Protein AF-A0A3D1D218-F1 (afdb_monomer)

Solvent-accessible surface area (backbone atoms only — not comparable to full-atom values): 12236 Å² total; per-residue (Å²): 134,57,74,71,58,55,53,52,52,51,51,51,51,51,55,54,59,66,67,69,69,68,72,82,65,45,26,38,27,39,30,33,38,51,12,52,91,40,44,64,44,75,56,99,89,48,41,25,23,62,51,17,41,54,50,39,54,51,51,45,54,52,45,57,72,74,32,92,59,44,46,76,42,63,70,56,95,63,83,47,65,67,55,60,68,56,49,11,48,54,31,52,78,62,62,43,76,40,81,47,78,37,74,58,88,78,68,66,90,96,60,87,84,81,57,48,72,36,77,33,71,40,80,54,55,87,55,57,78,65,54,38,49,55,52,49,53,48,33,53,55,70,46,50,58,51,78,75,42,94,55,38,81,67,72,54,56,63,80,65,84,40,74,68,62,51,50,54,48,49,54,56,46,56,76,50,35,63,61,43,51,51,51,30,49,50,49,49,52,52,51,23,69,76,68,72,43,48,75,60,52,68,44,38,28,74,41,60,54,66,73,63,83

Secondary structure (DSSP, 8-state):
--HHHHHHHHHHHHHHHHHS-----EEEEEEE--BTTB--SB-SS-BHHHHHHHHHHHHHHHHHHH-TTEEEEES-SSS----HHHHHHHHHHTT-SEEEEE------TT----SEEEEEESS----HHHHHHHHHHHHHHHHGGGGGSTTHHHHTTT-S--HHHHHHHHHHHHHHHHHHHHHHHHHHHHHHHHH---EEEEEEE--HHHHH-

Mean predicted aligned error: 9.62 Å

Foldseek 3Di:
DDPVVVVVVVVVVVVVVVVPCPPQQAEEEEEQAFFDVGQADDDPPGTFSVVSLVVSVVVQVVCVVPPVSYHYHYLDNHRHGDALLSSLVSCVVVVHPYYHYGTDDDDPPPDDDWFDEAEAADAWPPPDPVSSVVQVVVQCRSCVSLVVDPCSCPPCVPVPDDPVLVVVLVVVSVVCVVVSQVVRVVCLVVVCVVPVGDRPDYIYHHHSSNSSD

pLDDT: mean 80.82, std 16.61, range [44.88, 98.69]

Radius of gyration: 21.8 Å; Cα contacts (8 Å, |Δi|>4): 276; chains: 1; bounding box: 73×38×64 Å

Structure (mmCIF, N/CA/C/O backbone):
data_AF-A0A3D1D218-F1
#
_entry.id   AF-A0A3D1D218-F1
#
loop_
_atom_site.group_PDB
_atom_site.id
_atom_site.type_symbol
_atom_site.label_atom_id
_atom_site.label_alt_id
_atom_site.label_comp_id
_atom_site.label_asym_id
_atom_site.label_entity_id
_atom_site.label_seq_id
_atom_site.pdbx_PDB_ins_code
_atom_site.Cartn_x
_atom_site.Cartn_y
_atom_site.Cartn_z
_atom_site.occupancy
_atom_site.B_iso_or_equiv
_atom_site.auth_seq_id
_atom_site.auth_comp_id
_atom_site.auth_asym_id
_atom_site.auth_atom_id
_atom_site.pdbx_PDB_model_num
ATOM 1 N N . MET A 1 1 ? -50.082 -0.626 38.686 1.00 57.06 1 MET A N 1
ATOM 2 C CA . MET A 1 1 ? -49.015 -1.507 38.150 1.00 57.06 1 MET A CA 1
ATOM 3 C C . MET A 1 1 ? -48.237 -2.101 39.316 1.00 57.06 1 MET A C 1
ATOM 5 O O . MET A 1 1 ? -47.854 -1.350 40.204 1.00 57.06 1 MET A O 1
ATOM 9 N N . SER A 1 2 ? -48.060 -3.425 39.379 1.00 64.50 2 SER A N 1
ATOM 10 C CA . SER A 1 2 ? -47.369 -4.057 40.515 1.00 64.50 2 SER A CA 1
ATOM 11 C C . SER A 1 2 ? -45.862 -3.769 40.459 1.00 64.50 2 SER A C 1
ATOM 13 O O . SER A 1 2 ? -45.283 -3.741 39.373 1.00 64.50 2 SER A O 1
ATOM 15 N N . ARG A 1 3 ? -45.203 -3.595 41.617 1.00 61.88 3 ARG A N 1
ATOM 16 C CA . ARG A 1 3 ? -43.736 -3.399 41.712 1.00 61.88 3 ARG A CA 1
ATOM 17 C C . ARG A 1 3 ? -42.941 -4.456 40.930 1.00 61.88 3 ARG A C 1
ATOM 19 O O . ARG A 1 3 ? -41.891 -4.146 40.383 1.00 61.88 3 ARG A O 1
ATOM 26 N N . ARG A 1 4 ? -43.476 -5.677 40.818 1.00 59.47 4 ARG A N 1
ATOM 27 C CA . ARG A 1 4 ? -42.885 -6.771 40.033 1.00 59.47 4 ARG A CA 1
ATOM 28 C C . ARG A 1 4 ? -42.887 -6.500 38.526 1.00 59.47 4 ARG A C 1
ATOM 30 O O . ARG A 1 4 ? -41.917 -6.862 37.877 1.00 59.47 4 ARG A O 1
ATOM 37 N N . SER A 1 5 ? -43.911 -5.817 38.006 1.00 57.12 5 SER A N 1
ATOM 38 C CA . SER A 1 5 ? -44.044 -5.466 36.580 1.00 57.12 5 SER A CA 1
ATOM 39 C C . SER A 1 5 ? -43.127 -4.302 36.177 1.00 57.12 5 SER A C 1
ATOM 41 O O . SER A 1 5 ? -42.617 -4.273 35.065 1.00 57.12 5 SER A O 1
ATOM 43 N N . LEU A 1 6 ? -42.873 -3.358 37.094 1.00 59.75 6 LEU A N 1
ATOM 44 C CA . LEU A 1 6 ? -41.911 -2.264 36.889 1.00 59.75 6 LEU A CA 1
ATOM 45 C C . LEU A 1 6 ? -40.456 -2.760 36.883 1.00 59.75 6 LEU A C 1
ATOM 47 O O . LEU A 1 6 ? -39.651 -2.279 36.091 1.00 59.75 6 LEU A O 1
ATOM 51 N N . LEU A 1 7 ? -40.131 -3.752 37.719 1.00 59.84 7 LEU A N 1
ATOM 52 C CA . LEU A 1 7 ? -38.796 -4.361 37.773 1.00 59.84 7 LEU A CA 1
ATOM 53 C C . LEU A 1 7 ? -38.477 -5.198 36.523 1.00 59.84 7 LEU A C 1
ATOM 55 O O . LEU A 1 7 ? -37.357 -5.137 36.024 1.00 59.84 7 LEU A O 1
ATOM 59 N N . THR A 1 8 ? -39.452 -5.936 35.978 1.00 60.84 8 THR A N 1
ATOM 60 C CA . THR A 1 8 ? -39.258 -6.708 34.733 1.00 60.84 8 THR A CA 1
ATOM 61 C C . THR A 1 8 ? -39.135 -5.803 33.513 1.00 60.84 8 THR A C 1
ATOM 63 O O . THR A 1 8 ? -38.282 -6.048 32.664 1.00 60.84 8 THR A O 1
ATOM 66 N N . LEU A 1 9 ? -39.928 -4.728 33.442 1.00 58.75 9 LEU A N 1
ATOM 67 C CA . LEU A 1 9 ? -39.848 -3.760 32.348 1.00 58.75 9 LEU A CA 1
ATOM 68 C C . LEU A 1 9 ? -38.527 -2.973 32.381 1.00 58.75 9 LEU A C 1
ATOM 70 O O . LEU A 1 9 ? -37.919 -2.767 31.337 1.00 58.75 9 LEU A O 1
ATOM 74 N N . GLY A 1 10 ? -38.039 -2.608 33.573 1.00 59.16 10 GLY A N 1
ATOM 75 C CA . GLY A 1 10 ? -36.729 -1.972 33.749 1.00 59.16 10 GLY A CA 1
ATOM 76 C C . GLY A 1 10 ? -35.556 -2.879 33.364 1.00 59.16 10 GLY A C 1
ATOM 77 O O . GLY A 1 10 ? -34.610 -2.409 32.740 1.00 59.16 10 GLY A O 1
ATOM 78 N N . PHE A 1 11 ? -35.634 -4.181 33.663 1.00 58.69 11 PHE A N 1
ATOM 79 C CA . PHE A 1 11 ? -34.608 -5.163 33.290 1.00 58.69 11 PHE A CA 1
ATOM 80 C C . PHE A 1 11 ? -34.585 -5.454 31.778 1.00 58.69 11 PHE A C 1
ATOM 82 O O . PHE A 1 11 ? -33.511 -5.531 31.185 1.00 58.69 11 PHE A O 1
ATOM 89 N N . LEU A 1 12 ? -35.755 -5.544 31.133 1.00 59.03 12 LEU A N 1
ATOM 90 C CA . LEU A 1 12 ? -35.874 -5.675 29.674 1.00 59.03 12 LEU A CA 1
ATOM 91 C C . LEU A 1 12 ? -35.360 -4.429 28.937 1.00 59.03 12 LEU A C 1
ATOM 93 O O . LEU A 1 12 ? -34.662 -4.568 27.935 1.00 59.03 12 LEU A O 1
ATOM 97 N N . LEU A 1 13 ? -35.629 -3.227 29.462 1.00 57.81 13 LEU A N 1
ATOM 98 C CA . LEU A 1 13 ? -35.110 -1.979 28.898 1.00 57.81 13 LEU A CA 1
ATOM 99 C C . LEU A 1 13 ? -33.576 -1.896 29.032 1.00 57.81 13 LEU A C 1
ATOM 101 O O . LEU A 1 13 ? -32.896 -1.537 28.070 1.00 57.81 13 LEU A O 1
ATOM 105 N N . LEU A 1 14 ? -33.019 -2.311 30.180 1.00 56.41 14 LEU A N 1
ATOM 106 C CA . LEU A 1 14 ? -31.568 -2.386 30.403 1.00 56.41 14 LEU A CA 1
ATOM 107 C C . LEU A 1 14 ? -30.887 -3.412 29.479 1.00 56.41 14 LEU A C 1
ATOM 109 O O . LEU A 1 14 ? -29.837 -3.111 28.923 1.00 56.41 14 LEU A O 1
ATOM 113 N N . CYS A 1 15 ? -31.502 -4.583 29.264 1.00 53.97 15 CYS A N 1
ATOM 114 C CA . CYS A 1 15 ? -31.011 -5.601 28.323 1.00 53.97 15 CYS A CA 1
ATOM 115 C C . CYS A 1 15 ? -31.101 -5.157 26.853 1.00 53.97 15 CYS A C 1
ATOM 117 O O . CYS A 1 15 ? -30.251 -5.525 26.047 1.00 53.97 15 CYS A O 1
ATOM 119 N N . SER A 1 16 ? -32.105 -4.355 26.483 1.00 54.09 16 SER A N 1
ATOM 120 C CA . SER A 1 16 ? -32.205 -3.802 25.124 1.00 54.09 16 SER A CA 1
ATOM 121 C C . SER A 1 16 ? -31.187 -2.688 24.850 1.00 54.09 16 SER A C 1
ATOM 123 O O . SER A 1 16 ? -30.700 -2.565 23.728 1.00 54.09 16 SER A O 1
ATOM 125 N N . LEU A 1 17 ? -30.809 -1.916 25.877 1.00 52.38 17 LEU A N 1
ATOM 126 C CA . LEU A 1 17 ? -29.788 -0.868 25.778 1.00 52.38 17 LEU A CA 1
ATOM 127 C C . LEU A 1 17 ? -28.367 -1.444 25.692 1.00 52.38 17 LEU A C 1
ATOM 129 O O . LEU A 1 17 ? -27.527 -0.871 25.002 1.00 52.38 17 LEU A O 1
ATOM 133 N N . THR A 1 18 ? -28.094 -2.589 26.326 1.00 52.12 18 THR A N 1
ATOM 134 C CA . THR A 1 18 ? -26.786 -3.259 26.229 1.00 52.12 18 THR A CA 1
ATOM 135 C C . THR A 1 18 ? -26.589 -4.024 24.919 1.00 52.12 18 THR A C 1
ATOM 137 O O . THR A 1 18 ? -25.451 -4.170 24.483 1.00 52.12 18 THR A O 1
ATOM 140 N N . LEU A 1 19 ? -27.660 -4.460 24.242 1.00 48.94 19 LEU A N 1
ATOM 141 C CA . LEU A 1 19 ? -27.563 -5.141 22.940 1.00 48.94 19 LEU A CA 1
ATOM 142 C C . LEU A 1 19 ? -27.332 -4.193 21.750 1.00 48.94 19 LEU A C 1
ATOM 144 O O . LEU A 1 19 ? -26.923 -4.644 20.684 1.00 48.94 19 LEU A O 1
ATOM 148 N N . CYS A 1 20 ? -27.605 -2.894 21.905 1.00 47.09 20 CYS A N 1
ATOM 149 C CA . CYS A 1 20 ? -27.561 -1.933 20.798 1.00 47.09 20 CYS A CA 1
ATOM 150 C C . CYS A 1 20 ? -26.221 -1.185 20.665 1.00 47.09 20 CYS A C 1
ATOM 152 O O . CYS A 1 20 ? -26.035 -0.422 19.718 1.00 47.09 20 CYS A O 1
ATOM 154 N N . ALA A 1 21 ? -25.263 -1.420 21.564 1.00 52.12 21 ALA A N 1
ATOM 155 C CA . ALA A 1 21 ? -23.896 -0.926 21.426 1.00 52.12 21 ALA A CA 1
ATOM 156 C C . ALA A 1 21 ? -23.023 -1.956 20.690 1.00 52.12 21 ALA A C 1
ATOM 158 O O . ALA A 1 21 ? -22.006 -2.408 21.209 1.00 52.12 21 ALA A O 1
ATOM 159 N N . ALA A 1 22 ? -23.423 -2.357 19.480 1.00 57.16 22 ALA A N 1
ATOM 160 C CA . ALA A 1 22 ? -22.490 -3.023 18.579 1.00 57.16 22 ALA A CA 1
ATOM 161 C C . ALA A 1 22 ? -21.407 -1.994 18.222 1.00 57.16 22 ALA A C 1
ATOM 163 O O . ALA A 1 22 ? -21.678 -1.029 17.501 1.00 57.16 22 ALA A O 1
ATOM 164 N N . SER A 1 23 ? -20.205 -2.144 18.786 1.00 64.75 23 SER A N 1
ATOM 165 C CA . SER A 1 23 ? -19.055 -1.332 18.398 1.00 64.75 23 SER A CA 1
ATOM 166 C C . SER A 1 23 ? -18.886 -1.447 16.884 1.00 64.75 23 SER A C 1
ATOM 168 O O . SER A 1 23 ? -18.922 -2.537 16.312 1.00 64.75 23 SER A O 1
ATOM 170 N N . ARG A 1 24 ? -18.782 -0.305 16.199 1.00 79.31 24 ARG A N 1
ATOM 171 C CA . ARG A 1 24 ? -18.530 -0.289 14.757 1.00 79.31 24 ARG A CA 1
ATOM 172 C C . ARG A 1 24 ? -17.204 -1.013 14.510 1.00 79.31 24 ARG A C 1
ATOM 174 O O . ARG A 1 24 ? -16.162 -0.495 14.897 1.00 79.31 24 ARG A O 1
ATOM 181 N N . GLN A 1 25 ? -17.263 -2.184 13.881 1.00 88.94 25 GLN A N 1
ATOM 182 C CA . GLN A 1 25 ? -16.089 -2.994 13.558 1.00 88.94 25 GLN A CA 1
ATOM 183 C C . GLN A 1 25 ? -15.152 -2.208 12.629 1.00 88.94 25 GLN A C 1
ATOM 185 O O . GLN A 1 25 ? -15.583 -1.750 11.564 1.00 88.94 25 GLN A O 1
ATOM 190 N N . PHE A 1 26 ? -13.889 -2.046 13.025 1.00 95.69 26 PHE A N 1
ATOM 191 C CA . PHE A 1 26 ? -12.898 -1.317 12.234 1.00 95.69 26 PHE A CA 1
ATOM 192 C C . PHE A 1 26 ? -12.518 -2.154 11.011 1.00 95.69 26 PHE A C 1
ATOM 194 O O . PHE A 1 26 ? -12.159 -3.320 11.144 1.00 95.69 26 PHE A O 1
ATOM 201 N N . THR A 1 27 ? -12.616 -1.604 9.802 1.00 97.75 27 THR A N 1
ATOM 202 C CA . THR A 1 27 ? -12.329 -2.358 8.572 1.00 97.75 27 THR A CA 1
ATOM 203 C C . THR A 1 27 ? -10.973 -1.973 7.989 1.00 97.75 27 THR A C 1
ATOM 205 O O . THR A 1 27 ? -10.778 -0.832 7.577 1.00 97.75 27 THR A O 1
ATOM 208 N N . VAL A 1 28 ? -10.071 -2.948 7.859 1.00 98.12 28 VAL A N 1
ATOM 209 C CA . VAL A 1 28 ? -8.795 -2.808 7.144 1.00 98.12 28 VAL A CA 1
ATOM 210 C C . VAL A 1 28 ? -8.889 -3.508 5.795 1.00 98.12 28 VAL A C 1
ATOM 212 O O . VAL A 1 28 ? -9.190 -4.699 5.724 1.00 98.12 28 VAL A O 1
ATOM 215 N N . VAL A 1 29 ? -8.576 -2.789 4.722 1.00 98.62 29 VAL A N 1
ATOM 216 C CA . VAL A 1 29 ? -8.352 -3.382 3.403 1.00 98.62 29 VAL A CA 1
ATOM 217 C C . VAL A 1 29 ? -6.857 -3.499 3.156 1.00 98.62 29 VAL A C 1
ATOM 219 O O . VAL A 1 29 ? -6.132 -2.508 3.215 1.00 98.62 29 VAL A O 1
ATOM 222 N N . ILE A 1 30 ? -6.403 -4.719 2.880 1.00 98.62 30 ILE A N 1
ATOM 223 C CA . ILE A 1 30 ? -5.013 -5.033 2.564 1.00 98.62 30 ILE A CA 1
ATOM 224 C C . ILE A 1 30 ? -4.915 -5.345 1.077 1.00 98.62 30 ILE A C 1
ATOM 226 O O . ILE A 1 30 ? -5.462 -6.333 0.576 1.00 98.62 30 ILE A O 1
ATOM 230 N N . ASP A 1 31 ? -4.188 -4.494 0.376 1.00 98.44 31 ASP A N 1
ATOM 231 C CA . ASP A 1 31 ? -3.891 -4.635 -1.028 1.00 98.44 31 ASP A CA 1
ATOM 232 C C . ASP A 1 31 ? -2.531 -5.303 -1.247 1.00 98.44 31 ASP A C 1
ATOM 234 O O . ASP A 1 31 ? -1.491 -4.811 -0.811 1.00 98.44 31 ASP A O 1
ATOM 238 N N . ALA A 1 32 ? -2.534 -6.442 -1.939 1.00 98.06 32 ALA A N 1
ATOM 239 C CA . ALA A 1 32 ? -1.306 -7.085 -2.386 1.00 98.06 32 ALA A CA 1
ATOM 240 C C . ALA A 1 32 ? -0.936 -6.543 -3.776 1.00 98.06 32 ALA A C 1
ATOM 242 O O . ALA A 1 32 ? -1.577 -6.904 -4.771 1.00 98.06 32 ALA A O 1
ATOM 243 N N . GLY A 1 33 ? 0.113 -5.717 -3.861 1.00 96.12 33 GLY A N 1
ATOM 244 C CA . GLY A 1 33 ? 0.602 -5.113 -5.107 1.00 96.12 33 GLY A CA 1
ATOM 245 C C . GLY A 1 33 ? 0.765 -6.124 -6.250 1.00 96.12 33 GLY A C 1
ATOM 246 O O . GLY A 1 33 ? 1.116 -7.287 -6.004 1.00 96.12 33 GLY A O 1
ATOM 247 N N . HIS A 1 34 ? 0.504 -5.691 -7.488 1.00 95.88 34 HIS A N 1
ATOM 248 C CA . HIS A 1 34 ? 0.614 -6.494 -8.723 1.00 95.88 34 HIS A CA 1
ATOM 249 C C . HIS A 1 34 ? -0.296 -7.741 -8.749 1.00 95.88 34 HIS A C 1
ATOM 251 O O . HIS A 1 34 ? -1.323 -7.759 -8.063 1.00 95.88 34 HIS A O 1
ATOM 257 N N . GLY A 1 35 ? 0.039 -8.759 -9.554 1.00 96.38 35 GLY A N 1
ATOM 258 C CA . GLY A 1 35 ? -0.659 -10.048 -9.634 1.00 96.38 35 GLY A CA 1
ATOM 259 C C . GLY A 1 35 ? -0.955 -10.502 -11.067 1.00 96.38 35 GLY A C 1
ATOM 260 O O . GLY A 1 35 ? -1.086 -9.694 -11.984 1.00 96.38 35 GLY A O 1
ATOM 261 N N . GLY A 1 36 ? -1.077 -11.814 -11.277 1.00 96.25 36 GLY A N 1
ATOM 262 C CA . GLY A 1 36 ? -1.350 -12.396 -12.590 1.00 96.25 36 GLY A CA 1
ATOM 263 C C . GLY A 1 36 ? -0.253 -12.050 -13.601 1.00 96.25 36 GLY A C 1
ATOM 264 O O . GLY A 1 36 ? 0.913 -12.404 -13.402 1.00 96.25 36 GLY A O 1
ATOM 265 N N . ASN A 1 37 ? -0.631 -11.356 -14.676 1.00 93.00 37 ASN A N 1
ATOM 266 C CA . ASN A 1 37 ? 0.284 -10.946 -15.748 1.00 93.00 37 ASN A CA 1
ATOM 267 C C . ASN A 1 37 ? 1.205 -9.782 -15.352 1.00 93.00 37 ASN A C 1
ATOM 269 O O . ASN A 1 37 ? 2.219 -9.564 -16.010 1.00 93.00 37 ASN A O 1
ATOM 273 N N . ASP A 1 38 ? 0.875 -9.059 -14.283 1.00 93.06 38 ASP A N 1
ATOM 274 C CA . ASP A 1 38 ? 1.741 -8.040 -13.708 1.00 93.06 38 ASP A CA 1
ATOM 275 C C . ASP A 1 38 ? 2.631 -8.679 -12.637 1.00 93.06 38 ASP A C 1
ATOM 277 O O . ASP A 1 38 ? 2.161 -9.074 -11.566 1.00 93.06 38 ASP A O 1
ATOM 281 N N . CYS A 1 39 ? 3.919 -8.837 -12.939 1.00 92.69 39 CYS A N 1
ATOM 282 C CA . CYS A 1 39 ? 4.875 -9.457 -12.027 1.00 92.69 39 CYS A CA 1
ATOM 283 C C . CYS A 1 39 ? 5.517 -8.479 -11.033 1.00 92.69 39 CYS A C 1
ATOM 285 O O . CYS A 1 39 ? 6.164 -8.947 -10.087 1.00 92.69 39 CYS A O 1
ATOM 287 N N . GLY A 1 40 ? 5.304 -7.170 -11.211 1.00 91.88 40 GLY A N 1
ATOM 288 C CA . GLY A 1 40 ? 6.029 -6.120 -10.501 1.00 91.88 40 GLY A CA 1
ATOM 289 C C . GLY A 1 40 ? 7.542 -6.222 -10.698 1.00 91.88 40 GLY A C 1
ATOM 290 O O . GLY A 1 40 ? 8.038 -6.692 -11.728 1.00 91.88 40 GLY A O 1
ATOM 291 N N . ALA A 1 41 ? 8.307 -5.805 -9.695 1.00 90.50 41 ALA A N 1
ATOM 292 C CA . ALA A 1 41 ? 9.751 -5.934 -9.695 1.00 90.50 41 ALA A CA 1
ATOM 293 C C . ALA A 1 41 ? 10.215 -7.401 -9.735 1.00 90.50 41 ALA A C 1
ATOM 295 O O . ALA A 1 41 ? 9.774 -8.265 -8.969 1.00 90.50 41 ALA A O 1
ATOM 296 N N . LYS A 1 42 ? 11.186 -7.675 -10.611 1.00 89.19 42 LYS A N 1
ATOM 297 C CA . LYS A 1 42 ? 11.863 -8.971 -10.708 1.00 89.19 42 LYS A CA 1
ATOM 298 C C . LYS A 1 42 ? 13.152 -8.956 -9.885 1.00 89.19 42 LYS A C 1
ATOM 300 O O . LYS A 1 42 ? 14.071 -8.195 -10.179 1.00 89.19 42 LYS A O 1
ATOM 305 N N . GLY A 1 43 ? 13.224 -9.824 -8.881 1.00 85.31 43 GLY A N 1
ATOM 306 C CA . GLY A 1 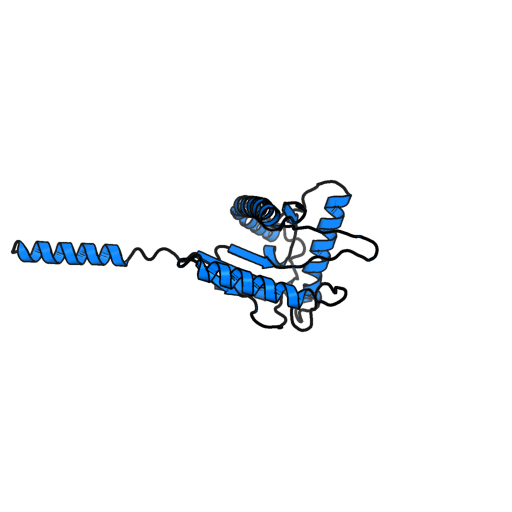43 ? 14.446 -10.135 -8.143 1.00 85.31 43 GLY A CA 1
ATOM 307 C C . GLY A 1 43 ? 15.250 -11.264 -8.796 1.00 85.31 43 GLY A C 1
ATOM 308 O O . GLY A 1 43 ? 14.884 -11.792 -9.845 1.00 85.31 43 GLY A O 1
ATOM 309 N N . LEU A 1 44 ? 16.340 -11.679 -8.142 1.00 85.44 44 LEU A N 1
ATOM 310 C CA . LEU A 1 44 ? 17.194 -12.771 -8.631 1.00 85.44 44 LEU A CA 1
ATOM 311 C C . LEU A 1 44 ? 16.442 -14.110 -8.724 1.00 85.44 44 LEU A C 1
ATOM 313 O O . LEU A 1 44 ? 16.6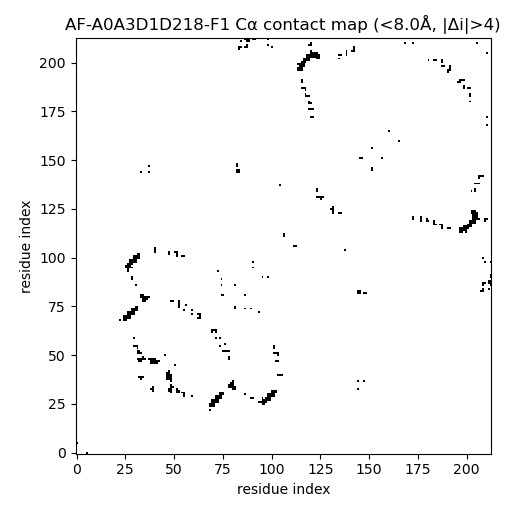34 -14.863 -9.673 1.00 85.44 44 LEU A O 1
ATOM 317 N N . ILE A 1 45 ? 15.584 -14.391 -7.737 1.00 88.25 45 ILE A N 1
ATOM 318 C CA . ILE A 1 45 ? 14.849 -15.662 -7.601 1.00 88.25 45 ILE A CA 1
ATOM 319 C C . ILE A 1 45 ? 13.354 -15.470 -7.299 1.00 88.25 45 ILE A C 1
ATOM 321 O O . ILE A 1 45 ? 12.653 -16.427 -6.981 1.00 88.25 45 ILE A O 1
ATOM 325 N N . SER A 1 46 ? 12.858 -14.233 -7.325 1.00 91.69 46 SER A N 1
ATOM 326 C CA . SER A 1 46 ? 11.505 -13.894 -6.881 1.00 91.69 46 SER A CA 1
ATOM 327 C C . SER A 1 46 ? 10.869 -12.818 -7.753 1.00 91.69 46 SER A C 1
ATOM 329 O O . SER A 1 46 ? 11.553 -12.039 -8.414 1.00 91.69 46 SER A O 1
ATOM 331 N N . TYR A 1 47 ? 9.541 -12.774 -7.720 1.00 94.94 47 TYR A N 1
ATOM 332 C CA . TYR A 1 47 ? 8.737 -11.696 -8.284 1.00 94.94 47 TYR A CA 1
ATOM 333 C C . TYR A 1 47 ? 8.021 -10.974 -7.154 1.00 94.94 47 TYR A C 1
ATOM 335 O O . TYR A 1 47 ? 7.543 -11.621 -6.214 1.00 94.94 47 TYR A O 1
ATOM 343 N N . GLU A 1 48 ? 7.918 -9.657 -7.267 1.00 95.81 48 GLU A N 1
ATOM 344 C CA . GLU A 1 48 ? 7.232 -8.806 -6.305 1.00 95.81 48 GLU A CA 1
ATOM 345 C C . GLU A 1 48 ? 5.818 -9.312 -6.022 1.00 95.81 48 GLU A C 1
ATOM 347 O O . GLU A 1 48 ? 5.501 -9.562 -4.861 1.00 95.81 48 GLU A O 1
ATOM 352 N N . LYS A 1 49 ? 5.026 -9.613 -7.063 1.00 96.81 49 LYS A N 1
ATOM 353 C CA . LYS A 1 49 ? 3.642 -10.106 -6.921 1.00 96.81 49 LYS A CA 1
ATOM 354 C C . LYS A 1 49 ? 3.473 -11.297 -5.964 1.00 96.81 49 LYS A C 1
ATOM 356 O O . LYS A 1 49 ? 2.434 -11.439 -5.313 1.00 96.81 49 LYS A O 1
ATOM 361 N N . ASN A 1 50 ? 4.482 -12.169 -5.887 1.00 97.44 50 ASN A N 1
ATOM 362 C CA . ASN A 1 50 ? 4.452 -13.371 -5.055 1.00 97.44 50 ASN A CA 1
ATOM 363 C C . ASN A 1 50 ? 4.767 -13.026 -3.601 1.00 97.44 50 ASN A C 1
ATOM 365 O O . ASN A 1 50 ? 4.180 -13.583 -2.676 1.00 97.44 50 ASN A O 1
ATOM 369 N N . LEU A 1 51 ? 5.715 -12.115 -3.395 1.00 96.94 51 LEU A N 1
ATOM 370 C CA . LEU A 1 51 ? 6.118 -11.685 -2.067 1.00 96.94 51 LEU A CA 1
ATOM 371 C C . LEU A 1 51 ? 5.065 -10.761 -1.446 1.00 96.94 51 LEU A C 1
ATOM 373 O O . LEU A 1 51 ? 4.711 -10.967 -0.289 1.00 96.94 51 LEU A O 1
ATOM 377 N N . THR A 1 52 ? 4.505 -9.820 -2.210 1.00 97.69 52 THR A N 1
ATOM 378 C CA . THR A 1 52 ? 3.417 -8.941 -1.751 1.00 97.69 52 THR A CA 1
ATOM 379 C C . THR A 1 52 ? 2.200 -9.748 -1.313 1.00 97.69 52 THR A C 1
ATOM 381 O O . THR A 1 52 ? 1.660 -9.487 -0.242 1.00 97.69 52 THR A O 1
ATOM 384 N N . LEU A 1 53 ? 1.828 -10.801 -2.057 1.00 98.50 53 LEU A N 1
ATOM 385 C CA . LEU A 1 53 ? 0.746 -11.710 -1.663 1.00 98.50 53 LEU A CA 1
ATOM 386 C C . LEU A 1 53 ? 1.034 -12.398 -0.326 1.00 98.50 53 LEU A C 1
ATOM 388 O O . LEU A 1 53 ? 0.176 -12.438 0.552 1.00 98.50 53 LEU A O 1
ATOM 392 N N . ARG A 1 54 ? 2.251 -12.927 -0.156 1.00 98.12 54 ARG A N 1
ATOM 393 C CA . ARG A 1 54 ? 2.658 -13.602 1.084 1.00 98.12 54 ARG A CA 1
ATOM 394 C C . ARG A 1 54 ? 2.631 -12.653 2.279 1.00 98.12 54 ARG A C 1
ATOM 396 O O . ARG A 1 54 ? 2.110 -13.029 3.324 1.00 98.12 54 ARG A O 1
ATOM 403 N N . TYR A 1 55 ? 3.165 -11.441 2.126 1.00 97.25 55 TYR A N 1
ATOM 404 C CA . TYR A 1 55 ? 3.162 -10.439 3.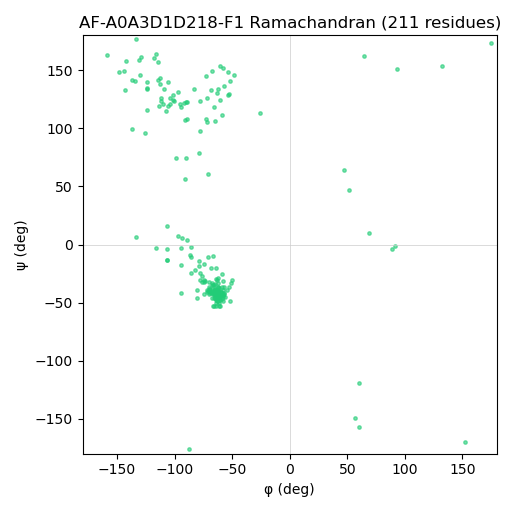191 1.00 97.25 55 TYR A CA 1
ATOM 405 C C . TYR A 1 55 ? 1.751 -9.954 3.523 1.00 97.25 55 TYR A C 1
ATOM 407 O O . TYR A 1 55 ? 1.420 -9.871 4.701 1.00 97.25 55 TYR A O 1
ATOM 415 N N . ALA A 1 56 ? 0.904 -9.701 2.522 1.00 98.44 56 ALA A N 1
ATOM 416 C CA . ALA A 1 56 ? -0.478 -9.280 2.733 1.00 98.44 56 ALA A CA 1
ATOM 417 C C . ALA A 1 56 ? -1.285 -10.331 3.510 1.00 98.44 56 ALA A C 1
ATOM 419 O O . ALA A 1 56 ? -1.933 -9.995 4.498 1.00 98.44 56 ALA A O 1
ATOM 420 N N . LEU A 1 57 ? -1.199 -11.607 3.114 1.00 98.62 57 LEU A N 1
ATOM 421 C CA . LEU A 1 57 ? -1.885 -12.704 3.805 1.00 98.62 57 LEU A CA 1
ATOM 422 C C . LEU A 1 57 ? -1.362 -12.908 5.233 1.00 98.62 57 LEU A C 1
ATOM 424 O O . LEU A 1 57 ? -2.153 -13.139 6.144 1.00 98.62 57 LEU A O 1
ATOM 428 N N . ALA A 1 58 ? -0.047 -12.799 5.443 1.00 98.38 58 ALA A N 1
ATOM 429 C CA . ALA A 1 58 ? 0.541 -12.900 6.777 1.00 98.38 58 ALA A CA 1
ATOM 430 C C . ALA A 1 58 ? 0.118 -11.733 7.683 1.00 98.38 58 ALA A C 1
ATOM 432 O O . ALA A 1 58 ? -0.231 -11.959 8.839 1.00 98.38 58 ALA A O 1
ATOM 433 N N . LEU A 1 59 ? 0.112 -10.504 7.156 1.00 97.56 59 LEU A N 1
ATOM 434 C CA . LEU A 1 59 ? -0.340 -9.314 7.875 1.00 97.56 59 LEU A CA 1
ATOM 435 C C . LEU A 1 59 ? -1.813 -9.434 8.259 1.00 97.56 59 LEU A C 1
ATOM 437 O O . LEU A 1 59 ? -2.159 -9.247 9.421 1.00 97.56 59 LEU A O 1
ATOM 441 N N . GLY A 1 60 ? -2.672 -9.777 7.301 1.00 98.25 60 GLY A N 1
ATOM 442 C CA . GLY A 1 60 ? -4.098 -9.908 7.564 1.00 98.25 60 GLY A CA 1
ATOM 443 C C . GLY A 1 60 ? -4.408 -11.024 8.559 1.00 98.25 60 GLY A C 1
ATOM 444 O O . GLY A 1 60 ? -5.134 -10.783 9.515 1.00 98.25 60 GLY A O 1
ATOM 445 N N . SER A 1 61 ? -3.755 -12.185 8.437 1.00 98.31 61 SER A N 1
ATOM 446 C CA . SER A 1 61 ? -3.888 -13.265 9.423 1.00 98.31 61 SER A CA 1
ATOM 447 C C . SER A 1 61 ? -3.407 -12.850 10.818 1.00 98.31 61 SER A C 1
ATOM 449 O O . SER A 1 61 ? -4.009 -13.243 11.816 1.00 98.31 61 SER A O 1
ATOM 451 N N . ALA A 1 62 ? -2.341 -12.049 10.913 1.00 97.88 62 ALA A N 1
ATOM 452 C CA . ALA A 1 62 ? -1.884 -11.514 12.190 1.00 97.88 62 ALA A CA 1
ATOM 453 C C . ALA A 1 62 ? -2.893 -10.519 12.783 1.00 97.88 62 ALA A C 1
ATOM 455 O O . ALA A 1 62 ? -3.123 -10.560 13.987 1.00 97.88 62 ALA A O 1
ATOM 456 N N . ILE A 1 63 ? -3.517 -9.665 11.969 1.00 97.50 63 ILE A N 1
ATOM 457 C CA . ILE A 1 63 ? -4.559 -8.740 12.435 1.00 97.50 63 ILE A CA 1
ATOM 458 C C . ILE A 1 63 ? -5.769 -9.526 12.949 1.00 97.50 63 ILE A C 1
ATOM 460 O O . ILE A 1 63 ? -6.143 -9.360 14.104 1.00 97.50 63 ILE A O 1
ATOM 464 N N . GLU A 1 64 ? -6.305 -10.445 12.142 1.00 96.31 64 GLU A N 1
ATOM 465 C CA . GLU A 1 64 ? -7.462 -11.283 12.501 1.00 96.31 64 GLU A CA 1
ATOM 466 C C . GLU A 1 64 ? -7.216 -12.105 13.774 1.00 96.31 64 GLU A C 1
ATOM 468 O O . GLU A 1 64 ? -8.144 -12.381 14.523 1.00 96.31 64 GLU A O 1
ATOM 473 N N . LYS A 1 65 ? -5.963 -12.500 14.039 1.00 97.62 65 LYS A N 1
ATOM 474 C CA . LYS A 1 65 ? -5.592 -13.257 15.241 1.00 97.62 65 LYS A CA 1
ATOM 475 C C . LYS A 1 65 ? -5.490 -12.398 16.507 1.00 97.62 65 LYS A C 1
ATOM 477 O O . LYS A 1 65 ? -5.644 -12.935 17.599 1.00 97.62 65 LYS A O 1
ATOM 482 N N . ASN A 1 66 ? -5.124 -11.122 16.382 1.00 97.19 66 ASN A N 1
ATOM 483 C CA . ASN A 1 66 ? -4.806 -10.265 17.533 1.00 97.19 66 ASN A CA 1
ATOM 484 C C . ASN A 1 66 ? -5.887 -9.215 17.835 1.00 97.19 66 ASN A C 1
ATOM 486 O O . ASN A 1 66 ? -5.832 -8.612 18.905 1.00 97.19 66 ASN A O 1
ATOM 490 N N . PHE A 1 67 ? -6.838 -8.986 16.925 1.00 95.31 67 PHE A N 1
ATOM 491 C CA . PHE A 1 67 ? -7.866 -7.955 17.057 1.00 95.31 67 PHE A CA 1
ATOM 492 C C . PHE A 1 67 ? -9.243 -8.490 16.639 1.00 95.31 67 PHE A C 1
ATOM 494 O O . PHE A 1 67 ? -9.577 -8.522 15.454 1.00 95.31 67 PHE A O 1
ATOM 501 N N . ASP A 1 68 ? -10.061 -8.876 17.619 1.00 93.12 68 ASP A N 1
ATOM 502 C CA . ASP A 1 68 ? -11.400 -9.446 17.389 1.00 93.12 68 ASP A CA 1
ATOM 503 C C . ASP A 1 68 ? -12.405 -8.422 16.817 1.00 93.12 68 ASP A C 1
ATOM 505 O O . ASP A 1 68 ? -13.420 -8.780 16.216 1.00 93.12 68 ASP A O 1
ATOM 509 N N . ASP A 1 69 ? -12.126 -7.129 16.984 1.00 94.56 69 ASP A N 1
ATOM 510 C CA . ASP A 1 69 ? -12.942 -6.003 16.531 1.00 94.56 69 ASP A CA 1
ATOM 511 C C . ASP A 1 69 ? -12.481 -5.409 15.186 1.00 94.56 69 ASP A C 1
ATOM 513 O O . ASP A 1 69 ? -13.033 -4.398 14.731 1.00 94.56 69 ASP A O 1
ATOM 517 N N . VAL A 1 70 ? -11.522 -6.056 14.511 1.00 97.31 70 VAL A N 1
ATOM 518 C CA . VAL A 1 70 ? -11.007 -5.635 13.203 1.00 97.31 70 VAL A CA 1
ATOM 519 C C . VAL A 1 70 ? -11.405 -6.622 12.107 1.00 97.31 70 VAL A C 1
ATOM 521 O O . VAL A 1 70 ? -11.071 -7.803 12.135 1.00 97.31 70 VAL A O 1
ATOM 524 N N . ARG A 1 71 ? -12.086 -6.120 11.075 1.00 97.69 71 ARG A N 1
ATOM 525 C CA . ARG A 1 71 ? -12.415 -6.871 9.858 1.00 97.69 71 ARG A CA 1
ATOM 526 C C . ARG A 1 71 ? -11.331 -6.672 8.809 1.00 97.69 71 ARG A C 1
ATOM 528 O O . ARG A 1 71 ? -11.119 -5.546 8.362 1.00 97.69 71 ARG A O 1
ATOM 535 N N . VAL A 1 72 ? -10.718 -7.759 8.347 1.00 98.38 72 VAL A N 1
ATOM 536 C CA . VAL A 1 72 ? -9.749 -7.726 7.244 1.00 98.38 72 VAL A CA 1
ATOM 537 C C . VAL A 1 72 ? -10.420 -8.080 5.920 1.00 98.38 72 VAL A C 1
ATOM 539 O O . VAL A 1 72 ? -11.134 -9.072 5.794 1.00 98.38 72 VAL A O 1
ATOM 542 N N . VAL A 1 73 ? -10.170 -7.262 4.903 1.00 98.62 73 VAL A N 1
ATOM 543 C CA . VAL A 1 73 ? -10.593 -7.489 3.519 1.00 98.62 73 VAL A CA 1
ATOM 544 C C . VAL A 1 73 ? -9.351 -7.453 2.634 1.00 98.62 73 VAL A C 1
ATOM 546 O O . VAL A 1 73 ? -8.519 -6.565 2.761 1.00 98.62 73 VAL A O 1
ATOM 549 N N . TYR A 1 74 ? -9.213 -8.407 1.718 1.00 98.69 74 TYR A N 1
ATOM 550 C CA . TYR A 1 74 ? -8.072 -8.470 0.802 1.00 98.69 74 TYR A CA 1
ATOM 551 C C . TYR A 1 74 ? -8.505 -8.048 -0.601 1.00 98.69 74 TYR A C 1
ATOM 553 O O . TYR A 1 74 ? -9.559 -8.490 -1.058 1.00 98.69 74 TYR A O 1
ATOM 561 N N . THR A 1 75 ? -7.684 -7.279 -1.323 1.00 98.50 75 THR A N 1
ATOM 562 C CA . THR A 1 75 ? -7.946 -7.024 -2.757 1.00 98.50 75 THR A CA 1
ATOM 563 C C . THR A 1 75 ? -7.774 -8.291 -3.595 1.00 98.50 75 THR A C 1
ATOM 565 O O . THR A 1 75 ? -8.529 -8.532 -4.534 1.00 98.50 75 THR A O 1
ATOM 568 N N . ARG A 1 76 ? -6.819 -9.151 -3.218 1.00 98.50 76 ARG A N 1
ATOM 569 C CA . ARG A 1 76 ? -6.636 -10.503 -3.762 1.00 98.50 76 ARG A CA 1
ATOM 570 C C . ARG A 1 76 ? -6.069 -11.455 -2.712 1.00 98.50 76 ARG A C 1
ATOM 572 O O . ARG A 1 76 ? -5.271 -11.061 -1.867 1.00 98.50 76 ARG A O 1
ATOM 579 N N . ARG A 1 77 ? -6.446 -12.734 -2.811 1.00 98.25 77 ARG A N 1
ATOM 580 C CA . ARG A 1 77 ? -5.918 -13.839 -1.977 1.00 98.25 77 ARG A CA 1
ATOM 581 C C . ARG A 1 77 ? -5.153 -14.891 -2.787 1.00 98.25 77 ARG A C 1
ATOM 583 O O . ARG A 1 77 ? -4.601 -15.826 -2.220 1.00 98.25 77 ARG A O 1
ATOM 590 N N . THR A 1 78 ? -5.111 -14.730 -4.107 1.00 98.38 78 THR A N 1
ATOM 591 C CA . THR A 1 78 ? -4.433 -15.612 -5.063 1.00 98.38 78 THR A CA 1
ATOM 592 C C . THR A 1 78 ? -3.620 -14.781 -6.062 1.00 98.38 78 THR A C 1
ATOM 594 O O . THR A 1 78 ? -3.609 -13.544 -6.013 1.00 98.38 78 THR A O 1
ATOM 597 N N . ASP A 1 79 ? -2.888 -15.453 -6.951 1.00 97.88 79 ASP A N 1
ATOM 598 C CA . ASP A 1 79 ? -2.137 -14.804 -8.026 1.00 97.88 79 ASP A CA 1
ATOM 599 C C . ASP A 1 79 ? -3.063 -14.404 -9.187 1.00 97.88 79 ASP A C 1
ATOM 601 O O . ASP A 1 79 ? -3.167 -15.093 -10.199 1.00 97.88 79 ASP A O 1
ATOM 605 N N . VAL A 1 80 ? -3.772 -13.290 -9.009 1.00 97.69 80 VAL A N 1
ATOM 606 C CA . VAL A 1 80 ? -4.666 -12.694 -10.009 1.00 97.69 80 VAL A CA 1
ATOM 607 C C . VAL A 1 80 ? -4.353 -11.214 -10.173 1.00 97.69 80 VAL A C 1
ATOM 609 O O . VAL A 1 80 ? -3.974 -10.543 -9.213 1.00 97.69 80 VAL A O 1
ATOM 612 N N . PHE A 1 81 ? -4.511 -10.705 -11.391 1.00 96.38 81 PHE A N 1
ATOM 613 C CA . PHE A 1 81 ? -4.374 -9.279 -11.662 1.00 96.38 81 PHE A CA 1
ATOM 614 C C . PHE A 1 81 ? -5.639 -8.536 -11.221 1.00 96.38 81 PHE A C 1
ATOM 616 O O . PHE A 1 81 ? -6.726 -8.854 -11.704 1.00 96.38 81 PHE A O 1
ATOM 623 N N . ILE A 1 82 ? -5.486 -7.542 -10.341 1.00 96.12 82 ILE A N 1
ATOM 624 C CA . ILE A 1 82 ? -6.554 -6.609 -9.958 1.00 96.12 82 ILE A CA 1
ATOM 625 C C . ILE A 1 82 ? -6.174 -5.205 -10.464 1.00 96.12 82 ILE A C 1
ATOM 627 O O . ILE A 1 82 ? -5.126 -4.697 -10.040 1.00 96.12 82 ILE A O 1
ATOM 631 N N . PRO A 1 83 ? -6.988 -4.585 -11.343 1.00 92.50 83 PRO A N 1
ATOM 632 C CA . PRO A 1 83 ? -6.812 -3.197 -11.784 1.00 92.50 83 PRO A CA 1
ATOM 633 C C . PRO A 1 83 ? -6.713 -2.216 -10.609 1.00 92.50 83 PRO A C 1
ATOM 635 O O . PRO A 1 83 ? -7.343 -2.438 -9.574 1.00 92.50 83 PRO A O 1
ATOM 638 N N . LEU A 1 84 ? -5.965 -1.118 -10.751 1.00 87.94 84 LEU A N 1
ATOM 639 C CA . LEU A 1 84 ? -5.767 -0.151 -9.664 1.00 87.94 84 LEU A CA 1
ATOM 640 C C . LEU A 1 84 ? -7.085 0.472 -9.199 1.00 87.94 84 LEU A C 1
ATOM 642 O O . LEU A 1 84 ? -7.295 0.614 -7.996 1.00 87.94 84 LEU A O 1
ATOM 646 N N . HIS A 1 85 ? -7.986 0.796 -10.128 1.00 85.94 85 HIS A N 1
ATOM 647 C CA . HIS A 1 85 ? -9.301 1.329 -9.772 1.00 85.94 85 HIS A CA 1
ATOM 648 C C . HIS A 1 85 ? -10.138 0.321 -8.973 1.00 85.94 85 HIS A C 1
ATOM 650 O O . HIS A 1 85 ? -10.773 0.691 -7.995 1.00 85.94 85 HIS A O 1
ATOM 656 N N . GLU A 1 86 ? -10.084 -0.966 -9.322 1.00 93.88 86 GLU A N 1
ATOM 657 C CA . GLU A 1 86 ? -10.855 -1.997 -8.623 1.00 93.88 86 GLU A CA 1
ATOM 658 C C . GLU A 1 86 ? -10.315 -2.234 -7.203 1.00 93.88 86 GLU A C 1
ATOM 660 O O . GLU A 1 86 ? -11.093 -2.482 -6.286 1.00 93.88 86 GLU A O 1
ATOM 665 N N . ARG A 1 87 ? -9.000 -2.084 -6.971 1.00 96.06 87 ARG A N 1
ATOM 666 C CA . ARG A 1 87 ? -8.419 -2.107 -5.609 1.00 96.06 87 ARG A CA 1
ATOM 667 C C . ARG A 1 87 ? -9.038 -1.021 -4.729 1.00 96.06 87 ARG A C 1
ATOM 669 O O . ARG A 1 87 ? -9.396 -1.287 -3.581 1.00 96.06 87 ARG A O 1
ATOM 676 N N . ALA A 1 88 ? -9.190 0.175 -5.288 1.00 89.94 88 ALA A N 1
ATOM 677 C CA . ALA A 1 88 ? -9.820 1.295 -4.614 1.00 89.94 88 ALA A CA 1
ATOM 678 C C . ALA A 1 88 ? -11.329 1.100 -4.428 1.00 89.94 88 ALA A C 1
ATOM 680 O O . ALA A 1 88 ? -11.851 1.315 -3.335 1.00 89.94 88 ALA A O 1
ATOM 681 N N . ASP A 1 89 ? -12.027 0.593 -5.443 1.00 93.44 89 ASP A N 1
ATOM 682 C CA . ASP A 1 89 ? -13.453 0.291 -5.345 1.00 93.44 89 ASP A CA 1
ATOM 683 C C . ASP A 1 89 ? -13.732 -0.779 -4.279 1.00 93.44 89 ASP A C 1
ATOM 685 O O . ASP A 1 89 ? -14.720 -0.686 -3.549 1.00 93.44 89 ASP A O 1
ATOM 689 N N . ILE A 1 90 ? -12.852 -1.775 -4.117 1.00 97.50 90 ILE A N 1
ATOM 690 C CA . ILE A 1 90 ? -12.927 -2.739 -3.010 1.00 97.50 90 ILE A CA 1
ATOM 691 C C . ILE A 1 90 ? -12.867 -2.012 -1.662 1.00 97.50 90 ILE A C 1
ATOM 693 O O . ILE A 1 90 ? -13.672 -2.333 -0.782 1.00 97.50 90 ILE A O 1
ATOM 697 N N . ALA A 1 91 ? -11.976 -1.030 -1.498 1.00 95.56 91 ALA A N 1
ATOM 698 C CA . ALA A 1 91 ? -11.871 -0.246 -0.270 1.00 95.56 91 ALA A CA 1
ATOM 699 C C . ALA A 1 91 ? -13.131 0.584 0.005 1.00 95.56 91 ALA A C 1
ATOM 701 O O . ALA A 1 91 ? -13.738 0.466 1.076 1.00 95.56 91 ALA A O 1
ATOM 702 N N . ASN A 1 92 ? -13.581 1.323 -1.006 1.00 92.62 92 ASN A N 1
ATOM 703 C CA . ASN A 1 92 ? -14.750 2.193 -0.945 1.00 92.62 92 ASN A CA 1
ATOM 704 C C . ASN A 1 92 ? -16.043 1.417 -0.666 1.00 92.62 92 ASN A C 1
ATOM 706 O O . ASN A 1 92 ? -16.789 1.747 0.260 1.00 92.62 92 ASN A O 1
ATOM 710 N N . ARG A 1 93 ? -16.300 0.328 -1.404 1.00 96.44 93 ARG A N 1
ATOM 711 C CA . ARG A 1 93 ? -17.504 -0.509 -1.226 1.00 96.44 93 ARG A CA 1
ATOM 712 C C . ARG A 1 93 ? -17.539 -1.192 0.140 1.00 96.44 93 ARG A C 1
ATOM 714 O O . ARG A 1 93 ? -18.620 -1.413 0.682 1.00 96.44 93 ARG A O 1
ATOM 721 N N . ASN A 1 94 ? -16.375 -1.496 0.718 1.00 96.50 94 ASN A N 1
ATOM 722 C CA . ASN A 1 94 ? -16.275 -2.053 2.066 1.00 96.50 94 ASN A CA 1
ATOM 723 C C . ASN A 1 94 ? -16.267 -0.997 3.174 1.00 96.50 94 ASN A C 1
ATOM 725 O O . ASN A 1 94 ? -16.251 -1.396 4.339 1.00 96.50 94 ASN A O 1
ATOM 729 N N . LYS A 1 95 ? -16.313 0.303 2.841 1.00 94.31 95 LYS A N 1
ATOM 730 C CA . LYS A 1 95 ? -16.221 1.419 3.796 1.00 94.31 95 LYS A CA 1
ATOM 731 C C . LYS A 1 95 ? -15.005 1.271 4.715 1.00 94.31 95 LYS A C 1
ATOM 733 O O . LYS A 1 95 ? -15.144 1.345 5.937 1.00 94.31 95 LYS A O 1
ATOM 738 N N . ALA A 1 96 ? -13.853 0.969 4.115 1.00 95.81 96 ALA A N 1
ATOM 739 C CA . ALA A 1 96 ? -12.616 0.743 4.847 1.00 95.81 96 ALA A CA 1
ATOM 740 C C . ALA A 1 96 ? -12.257 1.956 5.714 1.00 95.81 96 ALA A C 1
ATOM 742 O O . ALA A 1 96 ? -12.345 3.098 5.271 1.00 95.81 96 ALA A O 1
ATOM 743 N N . ASP A 1 97 ? -11.843 1.692 6.949 1.00 95.31 97 ASP A N 1
ATOM 744 C CA . ASP A 1 97 ? -11.285 2.700 7.849 1.00 95.31 97 ASP A CA 1
ATOM 745 C C . ASP A 1 97 ? -9.781 2.886 7.617 1.00 95.31 97 ASP A C 1
ATOM 747 O O . ASP A 1 97 ? -9.225 3.942 7.915 1.00 95.31 97 ASP A O 1
ATOM 751 N N . LEU A 1 98 ? -9.128 1.854 7.077 1.00 95.38 98 LEU A N 1
ATOM 752 C CA . LEU A 1 98 ? -7.724 1.863 6.705 1.00 95.38 98 LEU A CA 1
ATOM 753 C C . LEU A 1 98 ? -7.511 1.062 5.419 1.00 95.38 98 LEU A C 1
ATOM 755 O O . LEU A 1 98 ? -7.955 -0.080 5.305 1.00 95.38 98 LEU A O 1
ATOM 759 N N . PHE A 1 99 ? -6.769 1.646 4.483 1.00 96.62 99 PHE A N 1
ATOM 760 C CA . PHE A 1 99 ? -6.264 0.969 3.296 1.00 96.62 99 PHE A CA 1
ATOM 761 C C . PHE A 1 99 ? -4.739 0.844 3.384 1.00 96.62 99 PHE A C 1
ATOM 763 O O . PHE A 1 99 ? -4.040 1.837 3.585 1.00 96.62 99 PHE A O 1
ATOM 770 N N . LEU A 1 100 ? -4.217 -0.375 3.242 1.00 96.81 100 LEU A N 1
ATOM 771 C CA . LEU A 1 100 ? -2.784 -0.674 3.250 1.00 96.81 100 LEU A CA 1
ATOM 772 C C . LEU A 1 100 ? -2.410 -1.393 1.961 1.00 96.81 100 LEU A C 1
ATOM 774 O O . LEU A 1 100 ? -2.827 -2.528 1.758 1.00 96.81 100 LEU A O 1
ATOM 778 N N . SER A 1 101 ? -1.578 -0.774 1.127 1.00 96.81 101 SER A N 1
ATOM 779 C CA . SER A 1 101 ? -1.016 -1.434 -0.053 1.00 96.81 101 SER A CA 1
ATOM 780 C C . SER A 1 101 ? 0.423 -1.878 0.200 1.00 96.81 101 SER A C 1
ATOM 782 O O . SER A 1 101 ? 1.256 -1.106 0.681 1.00 96.81 101 SER A O 1
ATOM 784 N N . VAL A 1 102 ? 0.703 -3.153 -0.074 1.00 96.75 102 VAL A N 1
ATOM 785 C CA . VAL A 1 102 ? 1.992 -3.805 0.173 1.00 96.75 102 VAL A CA 1
ATOM 786 C C . VAL A 1 102 ? 2.729 -3.991 -1.148 1.00 96.75 102 VAL A C 1
ATOM 788 O O . VAL A 1 102 ? 2.271 -4.737 -2.014 1.00 96.75 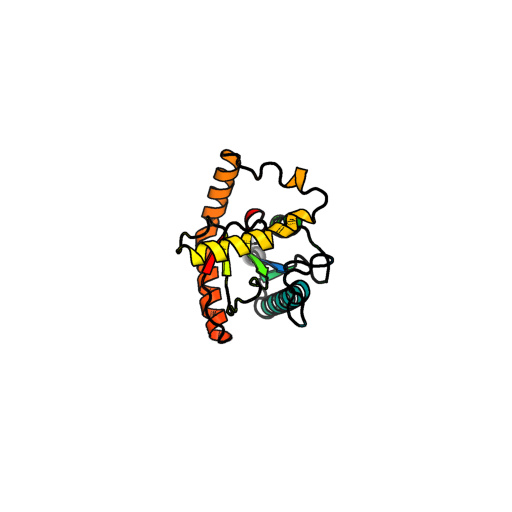102 VAL A O 1
ATOM 791 N N . HIS A 1 103 ? 3.903 -3.370 -1.249 1.00 95.19 103 HIS A N 1
ATOM 792 C CA . HIS A 1 103 ? 4.801 -3.413 -2.405 1.00 95.19 103 HIS A CA 1
ATOM 793 C C . HIS A 1 103 ? 6.237 -3.739 -1.978 1.00 95.19 103 HIS A C 1
ATOM 795 O O . HIS A 1 103 ? 6.622 -3.560 -0.818 1.00 95.19 103 HIS A O 1
ATOM 801 N N . ILE A 1 104 ? 7.041 -4.227 -2.920 1.00 90.88 104 ILE A N 1
ATOM 802 C CA . ILE A 1 104 ? 8.478 -4.455 -2.768 1.00 90.88 104 ILE A CA 1
ATOM 803 C C . ILE A 1 104 ? 9.195 -3.727 -3.892 1.00 90.88 104 ILE A C 1
ATOM 805 O O . ILE A 1 104 ? 9.392 -4.240 -4.989 1.00 90.88 104 ILE A O 1
ATOM 809 N N . ASN A 1 105 ? 9.637 -2.526 -3.547 1.00 79.44 105 ASN A N 1
ATOM 810 C CA . ASN A 1 105 ? 10.306 -1.616 -4.453 1.00 79.44 105 ASN A CA 1
ATOM 811 C C . ASN A 1 105 ? 11.608 -2.210 -5.033 1.00 79.44 105 ASN A C 1
ATOM 813 O O . ASN A 1 105 ? 12.298 -3.010 -4.395 1.00 79.44 105 ASN A O 1
ATOM 817 N N . ALA A 1 106 ? 11.988 -1.743 -6.220 1.00 74.31 106 ALA A N 1
ATOM 818 C CA . ALA A 1 106 ? 13.272 -2.022 -6.854 1.00 74.31 106 ALA A CA 1
ATOM 819 C C . ALA A 1 106 ? 13.969 -0.739 -7.323 1.00 74.31 106 ALA A C 1
ATOM 821 O O . ALA A 1 106 ? 13.360 0.315 -7.504 1.00 74.31 106 ALA A O 1
ATOM 822 N N . LEU A 1 107 ? 15.273 -0.820 -7.563 1.00 71.94 107 LEU A N 1
ATOM 823 C CA . LEU A 1 107 ? 16.031 0.245 -8.214 1.00 71.94 107 LEU A CA 1
ATOM 824 C C . LEU A 1 107 ? 16.543 -0.229 -9.573 1.00 71.94 107 LEU A C 1
ATOM 826 O O . LEU A 1 107 ? 16.692 -1.427 -9.809 1.00 71.94 107 LEU A O 1
ATOM 830 N N . ALA A 1 108 ? 16.817 0.725 -10.465 1.00 68.19 108 ALA A N 1
ATOM 831 C CA . ALA A 1 108 ? 17.513 0.443 -11.716 1.00 68.19 108 ALA A CA 1
ATOM 832 C C . ALA A 1 108 ? 18.887 -0.205 -11.447 1.00 68.19 108 ALA A C 1
ATOM 834 O O . ALA A 1 108 ? 19.501 0.024 -10.400 1.00 68.19 108 ALA A O 1
ATOM 835 N N . GLY A 1 109 ? 19.360 -1.008 -12.406 1.00 64.06 109 GLY A N 1
ATOM 836 C CA . GLY A 1 109 ? 20.600 -1.776 -12.285 1.00 64.06 109 GLY A CA 1
ATOM 837 C C . GLY A 1 109 ? 21.804 -0.924 -11.867 1.00 64.06 109 GLY A C 1
ATOM 838 O O . GLY A 1 109 ? 21.957 0.214 -12.303 1.00 64.06 109 GLY A O 1
ATOM 839 N N . GLY A 1 110 ? 22.651 -1.483 -10.996 1.00 61.62 110 GLY A N 1
ATOM 840 C CA . GLY A 1 110 ? 23.851 -0.819 -10.470 1.00 61.62 110 GLY A CA 1
ATOM 841 C C . GLY A 1 110 ? 23.636 0.006 -9.196 1.00 61.62 110 GLY A C 1
ATOM 842 O O . GLY A 1 110 ? 24.607 0.507 -8.634 1.00 61.62 110 GLY A O 1
ATOM 843 N N . ARG A 1 111 ? 22.397 0.129 -8.700 1.00 67.56 111 ARG A N 1
ATOM 844 C CA . ARG A 1 111 ? 22.089 0.782 -7.417 1.00 67.56 111 ARG A CA 1
ATOM 845 C C . ARG A 1 111 ? 21.662 -0.250 -6.379 1.00 67.56 111 ARG A C 1
ATOM 847 O O . ARG A 1 111 ? 20.812 -1.091 -6.649 1.00 67.56 111 ARG A O 1
ATOM 854 N N . ILE A 1 112 ? 22.220 -0.143 -5.177 1.00 67.94 112 ILE A N 1
ATOM 855 C CA . ILE A 1 112 ? 21.838 -0.963 -4.026 1.00 67.94 112 ILE A CA 1
ATOM 856 C C . ILE A 1 112 ? 21.123 -0.051 -3.035 1.00 67.94 112 ILE A C 1
ATOM 858 O O . ILE A 1 112 ? 21.685 0.942 -2.581 1.00 67.94 112 ILE A O 1
ATOM 862 N N . SER A 1 113 ? 19.875 -0.383 -2.719 1.00 74.62 113 SER A N 1
ATOM 863 C CA . SER A 1 113 ? 19.138 0.200 -1.601 1.00 74.62 113 SER A CA 1
ATOM 864 C C . SER A 1 113 ? 18.398 -0.911 -0.879 1.00 74.62 113 SER A C 1
ATOM 866 O O . SER A 1 113 ? 17.905 -1.854 -1.500 1.00 74.62 113 SER A O 1
ATOM 868 N N . HIS A 1 114 ? 18.354 -0.810 0.440 1.00 81.38 114 HIS A N 1
ATOM 869 C CA . HIS A 1 114 ? 17.662 -1.743 1.307 1.00 81.38 114 HIS A CA 1
ATOM 870 C C . HIS A 1 114 ? 17.049 -0.982 2.476 1.00 81.38 114 HIS A C 1
ATOM 872 O O . HIS A 1 114 ? 17.598 0.008 2.955 1.00 81.38 114 HIS A O 1
ATOM 878 N N . GLY A 1 115 ? 15.931 -1.482 2.980 1.00 89.38 115 GLY A N 1
ATOM 879 C CA . GLY A 1 115 ? 15.260 -0.881 4.121 1.00 89.38 115 GLY A CA 1
ATOM 880 C C . GLY A 1 115 ? 13.770 -1.142 4.101 1.00 89.38 115 GLY A C 1
ATOM 881 O O . GLY A 1 115 ? 13.279 -1.985 3.341 1.00 89.38 115 GLY A O 1
ATOM 882 N N . PHE A 1 116 ? 13.070 -0.449 4.983 1.00 92.19 116 PHE A N 1
ATOM 883 C CA . PHE A 1 116 ? 11.622 -0.328 4.976 1.00 92.19 116 PHE A CA 1
ATOM 884 C C . PHE A 1 116 ? 11.259 1.122 4.644 1.00 92.19 116 PHE A C 1
ATOM 886 O O . PHE A 1 116 ? 11.930 2.050 5.092 1.00 92.19 116 PHE A O 1
ATOM 893 N N . GLN A 1 117 ? 10.243 1.309 3.808 1.00 91.62 117 GLN A N 1
ATOM 894 C CA . GLN A 1 117 ? 9.728 2.608 3.380 1.00 91.62 117 GLN A CA 1
ATOM 895 C C . GLN A 1 117 ? 8.209 2.569 3.464 1.00 91.62 117 GLN A C 1
ATOM 897 O O . GLN A 1 117 ? 7.599 1.559 3.116 1.00 91.62 117 GLN A O 1
ATOM 902 N N . SER A 1 118 ? 7.610 3.667 3.906 1.00 92.25 118 SER A N 1
ATOM 903 C CA . SER A 1 118 ? 6.164 3.846 3.942 1.00 92.25 118 SER A CA 1
ATOM 904 C C . SER A 1 118 ? 5.798 5.101 3.163 1.00 92.25 118 SER A C 1
ATOM 906 O O . SER A 1 118 ? 6.495 6.116 3.227 1.00 92.25 118 SER A O 1
ATOM 908 N N . TYR A 1 119 ? 4.706 5.019 2.410 1.00 90.44 119 TYR A N 1
ATOM 909 C CA . TYR A 1 119 ? 4.241 6.090 1.541 1.00 90.44 119 TYR A CA 1
ATOM 910 C C . TYR A 1 119 ? 2.812 6.454 1.912 1.00 90.44 119 TYR A C 1
ATOM 912 O O . TYR A 1 119 ? 1.966 5.585 2.099 1.00 90.44 119 TYR A O 1
ATOM 920 N N . THR A 1 120 ? 2.560 7.751 2.012 1.00 90.12 120 THR A N 1
ATOM 921 C CA . THR A 1 120 ? 1.218 8.318 2.150 1.00 90.12 120 THR A CA 1
ATOM 922 C C . THR A 1 120 ? 0.904 9.168 0.934 1.00 90.12 120 THR A C 1
ATOM 924 O O . THR A 1 120 ? 1.798 9.535 0.166 1.00 90.12 120 THR A O 1
ATOM 927 N N . LEU A 1 121 ? -0.369 9.488 0.746 1.00 84.12 121 LEU A N 1
ATOM 928 C CA . LEU A 1 121 ? -0.768 10.407 -0.300 1.00 84.12 121 LEU A CA 1
ATOM 929 C C . LEU A 1 121 ? -0.268 11.827 0.013 1.00 84.12 121 LEU A C 1
ATOM 931 O O . LEU A 1 121 ? -0.436 12.332 1.123 1.00 84.12 121 LEU A O 1
ATOM 935 N N . GLY A 1 122 ? 0.324 12.478 -0.984 1.00 74.38 122 GLY A N 1
ATOM 936 C CA . GLY A 1 122 ? 0.649 13.899 -0.926 1.00 74.38 122 GLY A CA 1
ATOM 937 C C . GLY A 1 122 ? 1.433 14.367 -2.144 1.00 74.38 122 GLY A C 1
ATOM 938 O O . GLY A 1 122 ? 1.855 13.576 -2.990 1.00 74.38 122 GLY A O 1
ATOM 939 N N . THR A 1 123 ? 1.648 15.675 -2.232 1.00 61.91 123 THR A N 1
ATOM 940 C CA . THR A 1 123 ? 2.549 16.261 -3.224 1.00 61.91 123 THR A CA 1
ATOM 941 C C . THR A 1 123 ? 3.969 15.909 -2.801 1.00 61.91 123 THR A C 1
ATOM 943 O O . THR A 1 123 ? 4.431 16.453 -1.802 1.00 61.91 123 THR A O 1
ATOM 946 N N . GLY A 1 124 ? 4.612 14.960 -3.493 1.00 57.62 124 GLY A N 1
ATOM 947 C CA . GLY A 1 124 ? 5.948 14.437 -3.176 1.00 57.62 124 GLY A CA 1
ATOM 948 C C . GLY A 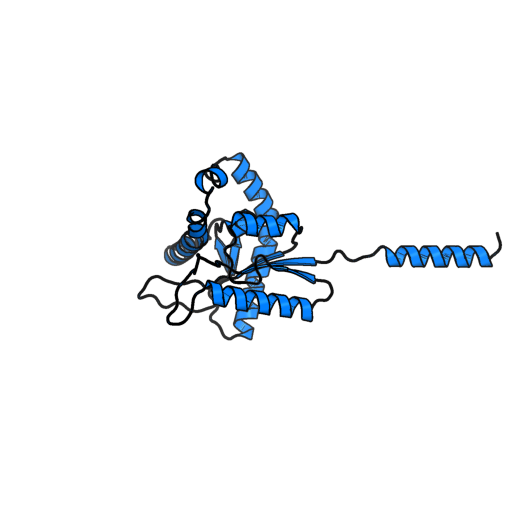1 124 ? 6.820 15.424 -2.403 1.00 57.62 124 GLY A C 1
ATOM 949 O O . GLY A 1 124 ? 7.124 16.495 -2.932 1.00 57.62 124 GLY A O 1
ATOM 950 N N . GLU A 1 125 ? 7.150 15.111 -1.142 1.00 51.25 125 GLU A N 1
ATOM 951 C CA . GLU A 1 125 ? 7.885 16.051 -0.291 1.00 51.25 125 GLU A CA 1
ATOM 952 C C . GLU A 1 125 ? 9.152 16.512 -1.025 1.00 51.25 125 GLU A C 1
ATOM 954 O O . GLU A 1 125 ? 9.920 15.705 -1.556 1.00 51.25 125 GLU A O 1
ATOM 959 N N . ARG A 1 126 ? 9.362 17.832 -1.079 1.00 47.50 126 ARG A N 1
ATOM 960 C CA . ARG A 1 126 ? 10.544 18.477 -1.667 1.00 47.50 126 ARG A CA 1
ATOM 961 C C . ARG A 1 126 ? 11.778 18.239 -0.783 1.00 47.50 126 ARG A C 1
ATOM 963 O O . ARG A 1 126 ? 12.374 19.180 -0.272 1.00 47.50 126 ARG A O 1
ATOM 970 N N . THR A 1 127 ? 12.176 16.990 -0.576 1.00 44.88 127 THR A N 1
ATOM 971 C CA . THR A 1 127 ? 13.353 16.618 0.221 1.00 44.88 127 THR A CA 1
ATOM 972 C C . THR A 1 127 ? 14.545 16.344 -0.695 1.00 44.88 127 THR A C 1
ATOM 974 O O . THR A 1 127 ? 14.949 15.211 -0.940 1.00 44.88 127 THR A O 1
ATOM 977 N N . GLY A 1 128 ? 15.124 17.428 -1.226 1.00 50.19 128 GLY A N 1
ATOM 978 C CA . GLY A 1 128 ? 16.343 17.404 -2.044 1.00 50.19 128 GLY A CA 1
ATOM 979 C C . GLY A 1 128 ? 16.214 16.667 -3.388 1.00 50.19 128 GLY A C 1
ATOM 980 O O . GLY A 1 128 ? 15.313 15.866 -3.624 1.00 50.19 128 GLY A O 1
ATOM 981 N N . SER A 1 129 ? 17.143 16.920 -4.313 1.00 51.34 129 SER A N 1
ATOM 982 C CA . SER A 1 129 ? 17.046 16.401 -5.689 1.00 51.34 129 SER A CA 1
ATOM 983 C C . SER A 1 129 ? 17.076 14.868 -5.776 1.00 51.34 129 SER A C 1
ATOM 985 O O . SER A 1 129 ? 16.466 14.297 -6.674 1.00 51.34 129 SER A O 1
ATOM 987 N N . LYS A 1 130 ? 17.761 14.189 -4.845 1.00 53.41 130 LYS A N 1
ATOM 988 C CA . LYS A 1 130 ? 17.906 12.723 -4.846 1.00 53.41 130 LYS A CA 1
ATOM 989 C C . LYS A 1 130 ? 16.677 12.002 -4.277 1.00 53.41 130 LYS A C 1
ATOM 991 O O . LYS A 1 130 ? 16.201 11.061 -4.905 1.00 53.41 130 LYS A O 1
ATOM 996 N N . GLY A 1 131 ? 16.146 12.466 -3.141 1.00 56.38 131 GLY A N 1
ATOM 997 C CA . GLY A 1 131 ? 14.923 11.917 -2.539 1.00 56.38 131 GLY A CA 1
ATOM 998 C C . GLY A 1 131 ? 13.700 12.148 -3.426 1.00 56.38 131 GLY A C 1
ATOM 999 O O . GLY A 1 131 ? 12.899 11.239 -3.628 1.00 56.38 131 GLY A O 1
ATOM 1000 N N . LEU A 1 132 ? 13.625 13.319 -4.071 1.00 58.31 132 LEU A N 1
ATOM 1001 C CA . LEU A 1 132 ? 12.583 13.627 -5.051 1.00 58.31 132 LEU A CA 1
ATOM 1002 C C . LEU A 1 132 ? 12.610 12.678 -6.258 1.00 58.31 132 LEU A C 1
ATOM 1004 O O . LEU A 1 132 ? 11.560 12.198 -6.679 1.00 58.31 132 LEU A O 1
ATOM 1008 N N . GLN A 1 133 ? 13.793 12.394 -6.812 1.00 59.59 133 GLN A N 1
ATOM 1009 C CA . GLN A 1 133 ? 13.924 11.460 -7.933 1.00 59.59 133 GLN A CA 1
ATOM 1010 C C . GLN A 1 133 ? 13.527 10.041 -7.528 1.00 59.59 133 GLN A C 1
ATOM 1012 O O . GLN A 1 133 ? 12.758 9.406 -8.237 1.00 59.59 133 GLN A O 1
ATOM 1017 N N . GLU A 1 134 ? 14.002 9.546 -6.384 1.00 65.12 134 GLU A N 1
ATOM 1018 C CA . GLU A 1 134 ? 13.646 8.208 -5.896 1.00 65.12 134 GLU A CA 1
ATOM 1019 C C . GLU A 1 134 ? 12.135 8.075 -5.660 1.00 65.12 134 GLU A C 1
ATOM 1021 O O . GLU A 1 134 ? 11.532 7.114 -6.136 1.00 65.12 134 GLU A O 1
ATOM 1026 N N . ASN A 1 135 ? 11.503 9.070 -5.032 1.00 67.06 135 ASN A N 1
ATOM 1027 C CA . ASN A 1 135 ? 10.055 9.091 -4.836 1.00 67.06 135 ASN A CA 1
ATOM 1028 C C . ASN A 1 135 ? 9.307 9.128 -6.178 1.00 67.06 135 ASN A C 1
ATOM 1030 O O . ASN A 1 135 ? 8.381 8.347 -6.397 1.00 67.06 135 ASN A O 1
ATOM 1034 N N . LEU A 1 136 ? 9.728 9.969 -7.121 1.00 66.38 136 LEU A N 1
ATOM 1035 C CA . LEU A 1 136 ? 9.088 10.049 -8.432 1.00 66.38 136 LEU A CA 1
ATOM 1036 C C . LEU A 1 136 ? 9.192 8.733 -9.219 1.00 66.38 136 LEU A C 1
ATOM 1038 O O . LEU A 1 136 ? 8.220 8.324 -9.852 1.00 66.38 136 LEU A O 1
ATOM 1042 N N . GLU A 1 137 ? 10.339 8.054 -9.173 1.00 73.56 137 GLU A N 1
ATOM 1043 C CA . GLU A 1 137 ? 10.525 6.772 -9.862 1.00 73.56 137 GLU A CA 1
ATOM 1044 C C . GLU A 1 137 ? 9.644 5.661 -9.274 1.00 73.56 137 GLU A C 1
ATOM 1046 O O . GLU A 1 137 ? 9.110 4.849 -10.031 1.00 73.56 137 GLU A O 1
ATOM 1051 N N . VAL A 1 138 ? 9.414 5.662 -7.955 1.00 75.88 138 VAL A N 1
ATOM 1052 C CA . VAL A 1 138 ? 8.434 4.765 -7.318 1.00 75.88 138 VAL A CA 1
ATOM 1053 C C . VAL A 1 138 ? 7.033 5.041 -7.847 1.00 75.88 138 VAL A C 1
ATOM 1055 O O . VAL A 1 138 ? 6.394 4.131 -8.362 1.00 75.88 138 VAL A O 1
ATOM 1058 N N . ALA A 1 139 ? 6.570 6.295 -7.807 1.00 75.69 139 ALA A N 1
ATOM 1059 C CA . ALA A 1 139 ? 5.229 6.626 -8.294 1.00 75.69 139 ALA A CA 1
ATOM 1060 C C . ALA A 1 139 ? 5.035 6.267 -9.768 1.00 75.69 139 ALA A C 1
ATOM 1062 O O . ALA A 1 139 ? 4.014 5.688 -10.127 1.00 75.69 139 ALA A O 1
ATOM 1063 N N . LYS A 1 140 ? 6.018 6.562 -10.627 1.00 74.31 140 LYS A N 1
ATOM 1064 C CA . LYS A 1 140 ? 5.960 6.184 -12.045 1.00 74.31 140 LYS A CA 1
ATOM 1065 C C . LYS A 1 140 ? 5.845 4.677 -12.227 1.00 74.31 140 LYS A C 1
ATOM 1067 O 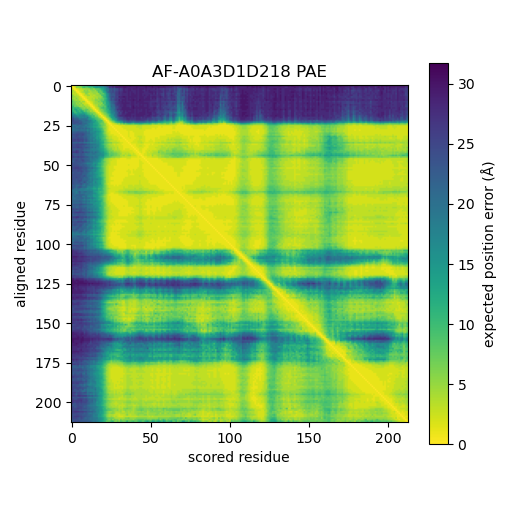O . LYS A 1 140 ? 5.063 4.236 -13.064 1.00 74.31 140 LYS A O 1
ATOM 1072 N N . ARG A 1 141 ? 6.618 3.894 -11.468 1.00 81.69 141 ARG A N 1
ATOM 1073 C CA . ARG A 1 141 ? 6.583 2.436 -11.566 1.00 81.69 141 ARG A CA 1
ATOM 1074 C C . ARG A 1 141 ? 5.249 1.882 -11.097 1.00 81.69 141 ARG A C 1
ATOM 1076 O O . ARG A 1 141 ? 4.612 1.169 -11.866 1.00 81.69 141 ARG A O 1
ATOM 1083 N N . GLU A 1 142 ? 4.810 2.238 -9.895 1.00 81.69 142 GLU A N 1
ATOM 1084 C CA . GLU A 1 142 ? 3.570 1.689 -9.340 1.00 81.69 142 GLU A CA 1
ATOM 1085 C C . GLU A 1 142 ? 2.343 2.124 -10.155 1.00 81.69 142 GLU A C 1
ATOM 1087 O O . GLU A 1 142 ? 1.429 1.336 -10.387 1.00 81.69 142 GLU A O 1
ATOM 1092 N N . ASN A 1 143 ? 2.355 3.342 -10.708 1.00 83.12 143 ASN A N 1
ATOM 1093 C CA . ASN A 1 143 ? 1.285 3.816 -11.585 1.00 83.12 143 ASN A CA 1
ATOM 1094 C C . ASN A 1 143 ? 1.386 3.258 -13.020 1.00 83.12 143 ASN A C 1
ATOM 1096 O O . ASN A 1 143 ? 0.415 3.346 -13.767 1.00 83.12 143 ASN A O 1
ATOM 1100 N N . SER A 1 144 ? 2.513 2.662 -13.437 1.00 80.94 144 SER A N 1
ATOM 1101 C CA . SER A 1 144 ? 2.653 2.094 -14.793 1.00 80.94 144 SER A CA 1
ATOM 1102 C C . SER A 1 144 ? 1.704 0.918 -15.048 1.00 80.94 144 SER A C 1
ATOM 1104 O O . SER A 1 144 ? 1.358 0.633 -16.195 1.00 80.94 144 SER A O 1
ATOM 1106 N N . VAL A 1 145 ? 1.209 0.294 -13.977 1.00 80.38 145 VAL A N 1
ATOM 1107 C CA . VAL A 1 145 ? 0.212 -0.780 -14.014 1.00 80.38 145 VAL A CA 1
ATOM 1108 C C . VAL A 1 145 ? -1.092 -0.335 -14.692 1.00 80.38 145 VAL A C 1
ATOM 1110 O O . VAL A 1 145 ? -1.768 -1.160 -15.304 1.00 80.38 145 VAL A O 1
ATOM 1113 N N . ILE A 1 146 ? -1.400 0.969 -14.689 1.00 79.62 146 ILE A N 1
ATOM 1114 C CA . ILE A 1 146 ? -2.556 1.558 -15.389 1.00 79.62 146 ILE A CA 1
ATOM 1115 C C . ILE A 1 146 ? -2.579 1.153 -16.870 1.00 79.62 146 ILE A C 1
ATOM 1117 O O . ILE A 1 146 ? -3.642 0.892 -17.426 1.00 79.62 146 ILE A O 1
ATOM 1121 N N . PHE A 1 147 ? -1.415 1.043 -17.520 1.00 77.19 147 PHE A N 1
ATOM 1122 C CA . PHE A 1 147 ? -1.330 0.698 -18.943 1.00 77.19 147 PHE A CA 1
ATOM 1123 C C . PHE A 1 147 ? -1.698 -0.762 -19.252 1.00 77.19 147 PHE A C 1
ATOM 1125 O O . PHE A 1 147 ? -1.871 -1.110 -20.420 1.00 77.19 147 PHE A O 1
ATOM 1132 N N . LEU A 1 148 ? -1.832 -1.615 -18.231 1.00 79.75 148 LEU A N 1
ATOM 1133 C CA . LEU A 1 148 ? -2.300 -2.997 -18.372 1.00 79.75 148 LEU A CA 1
ATOM 1134 C C . LEU A 1 148 ? -3.835 -3.102 -18.351 1.00 79.75 148 LEU A C 1
ATOM 1136 O O . LEU A 1 148 ? -4.389 -4.161 -18.656 1.00 79.75 148 LEU A O 1
ATOM 1140 N N . GLU A 1 149 ? -4.537 -2.022 -18.001 1.00 80.31 149 GLU A N 1
ATOM 1141 C CA . GLU A 1 149 ? -5.995 -1.985 -17.918 1.00 80.31 149 GLU A CA 1
ATOM 1142 C C . GLU A 1 149 ? -6.620 -1.733 -19.299 1.00 80.31 149 GLU A C 1
ATOM 1144 O O . GLU A 1 149 ? -6.204 -0.845 -20.041 1.00 80.31 149 GLU A O 1
ATOM 1149 N N . LYS A 1 150 ? -7.648 -2.508 -19.670 1.00 80.19 150 LYS A N 1
ATOM 1150 C CA . LYS A 1 150 ? -8.233 -2.467 -21.027 1.00 80.19 150 LYS A CA 1
ATOM 1151 C C . LYS A 1 150 ? -8.848 -1.107 -21.382 1.00 80.19 150 LYS A C 1
ATOM 1153 O O . LYS A 1 150 ? -8.830 -0.714 -22.545 1.00 80.19 150 LYS A O 1
ATOM 1158 N N . ASP A 1 151 ? -9.398 -0.404 -20.398 1.00 78.81 151 ASP A N 1
ATOM 1159 C CA . ASP A 1 151 ? -10.139 0.852 -20.532 1.00 78.81 151 ASP A CA 1
ATOM 1160 C C . ASP A 1 151 ? -9.354 2.078 -20.035 1.00 78.81 151 ASP A C 1
ATOM 1162 O O . ASP A 1 151 ? -9.940 3.151 -19.865 1.00 78.81 151 ASP A O 1
ATOM 1166 N N . TYR A 1 152 ? -8.030 1.960 -19.852 1.00 73.56 152 TYR A N 1
ATOM 1167 C CA . TYR A 1 152 ? -7.227 2.994 -19.189 1.00 73.56 152 TYR A CA 1
ATOM 1168 C C . TYR A 1 152 ? -7.375 4.393 -19.821 1.00 73.56 152 TYR A C 1
ATOM 1170 O O . TYR A 1 152 ? -7.499 5.390 -19.112 1.00 73.56 152 TYR A O 1
ATOM 1178 N N . LYS A 1 153 ? -7.450 4.477 -21.159 1.00 70.81 153 LYS A N 1
ATOM 1179 C CA . LYS A 1 153 ? -7.598 5.746 -21.902 1.00 70.81 153 LYS A CA 1
ATOM 1180 C C . LYS A 1 153 ? -8.893 6.491 -21.595 1.00 70.81 153 LYS A C 1
ATOM 1182 O O . LYS A 1 153 ? -8.936 7.707 -21.739 1.00 70.81 153 LYS A O 1
ATOM 1187 N N . THR A 1 154 ? -9.949 5.768 -21.242 1.00 74.00 154 THR A N 1
ATOM 1188 C CA . THR A 1 154 ? -11.258 6.350 -20.931 1.00 74.00 154 THR A CA 1
ATOM 1189 C C . THR A 1 154 ? -11.389 6.577 -19.433 1.00 74.00 154 THR A C 1
ATOM 1191 O O . THR A 1 154 ? -11.872 7.623 -19.018 1.00 74.00 154 THR A O 1
ATOM 1194 N N . ARG A 1 155 ? -10.925 5.619 -18.623 1.00 69.69 155 ARG A N 1
ATOM 1195 C CA . ARG A 1 155 ? -11.068 5.625 -17.165 1.00 69.69 155 ARG A CA 1
ATOM 1196 C C . ARG A 1 155 ? -10.230 6.699 -16.486 1.00 69.69 155 ARG A C 1
ATOM 1198 O O . ARG A 1 155 ? -10.706 7.356 -15.570 1.00 69.69 155 ARG A O 1
ATOM 1205 N N . TYR A 1 156 ? -8.996 6.875 -16.948 1.00 68.19 156 TYR A N 1
ATOM 1206 C CA . TYR A 1 156 ? -8.062 7.848 -16.383 1.00 68.19 156 TYR A CA 1
ATOM 1207 C C . TYR A 1 156 ? -8.115 9.195 -17.123 1.00 68.19 156 TYR A C 1
ATOM 1209 O O . TYR A 1 156 ? -7.345 10.108 -16.828 1.00 68.19 156 TYR A O 1
ATOM 1217 N N . LYS A 1 157 ? -9.055 9.348 -18.065 1.00 58.62 157 LYS A N 1
ATOM 1218 C CA . LYS A 1 157 ? -9.329 10.603 -18.765 1.00 58.62 157 LYS A CA 1
ATOM 1219 C C . LYS A 1 157 ? -9.882 11.623 -17.765 1.00 58.62 157 LYS A C 1
ATOM 1221 O O . LYS A 1 157 ? -10.937 11.394 -17.187 1.00 58.62 157 LYS A O 1
ATOM 1226 N N . GLY A 1 158 ? -9.187 12.742 -17.564 1.00 53.38 158 GLY A N 1
ATOM 1227 C CA . GLY A 1 158 ? -9.599 13.779 -16.602 1.00 53.38 158 GLY A CA 1
ATOM 1228 C C . GLY A 1 158 ? -9.032 13.632 -15.183 1.00 53.38 158 GLY A C 1
ATOM 1229 O O . GLY A 1 158 ? -9.225 14.528 -14.371 1.00 53.38 158 GLY A O 1
ATOM 1230 N N . LEU A 1 159 ? -8.233 12.588 -14.902 1.00 53.91 159 LEU A N 1
ATOM 1231 C CA . LEU A 1 159 ? -7.180 12.702 -13.872 1.00 53.91 159 LEU A CA 1
ATOM 1232 C C . LEU A 1 159 ? -6.080 13.692 -14.300 1.00 53.91 159 LEU A C 1
ATOM 1234 O O . LEU A 1 159 ? -5.225 14.066 -13.499 1.00 53.91 159 LEU A O 1
ATOM 1238 N N . GLU A 1 160 ? -6.130 14.120 -15.561 1.00 48.91 160 GLU A N 1
ATOM 1239 C CA . GLU A 1 160 ? -5.471 15.305 -16.084 1.00 48.91 160 GLU A CA 1
ATOM 1240 C C . GLU A 1 160 ? -6.273 16.561 -15.693 1.00 48.91 160 GLU A C 1
ATOM 1242 O O . GLU A 1 160 ? -7.247 16.916 -16.353 1.00 48.91 160 GLU A O 1
ATOM 1247 N N . ASN A 1 161 ? -5.833 17.218 -14.615 1.00 50.69 161 ASN A N 1
ATOM 1248 C CA . ASN A 1 161 ? -5.973 18.655 -14.344 1.00 50.69 161 ASN A CA 1
ATOM 1249 C C . ASN A 1 161 ? -7.374 19.271 -14.559 1.00 50.69 161 ASN A C 1
ATOM 1251 O O . ASN A 1 161 ? -7.531 20.174 -15.385 1.00 50.69 161 ASN A O 1
ATOM 1255 N N . SER A 1 162 ? -8.380 18.850 -13.786 1.00 49.78 162 SER A N 1
ATOM 1256 C CA . SER A 1 162 ? -9.568 19.695 -13.566 1.00 49.78 162 SER A CA 1
ATOM 1257 C C . SER A 1 162 ? -9.453 20.347 -12.191 1.00 49.78 162 SER A C 1
ATOM 1259 O O . SER A 1 162 ? -9.282 19.646 -11.194 1.00 49.78 162 SER A O 1
ATOM 1261 N N . ALA A 1 163 ? -9.519 21.680 -12.136 1.00 53.59 163 ALA A N 1
ATOM 1262 C CA . ALA A 1 163 ? -9.279 22.436 -10.908 1.00 53.59 163 ALA A CA 1
ATOM 1263 C C . ALA A 1 163 ? -10.233 22.010 -9.779 1.00 53.59 163 ALA A C 1
ATOM 1265 O O . ALA A 1 163 ? -9.819 21.856 -8.637 1.00 53.59 163 ALA A O 1
ATOM 1266 N N . GLU A 1 164 ? -11.496 21.737 -10.099 1.00 46.56 164 GLU A N 1
ATOM 1267 C CA . GLU A 1 164 ? -12.522 21.338 -9.136 1.00 46.56 164 GLU A CA 1
ATOM 1268 C C . GLU A 1 164 ? -12.311 19.910 -8.610 1.00 46.56 164 GLU A C 1
ATOM 1270 O O . GLU A 1 164 ? -12.508 19.652 -7.420 1.00 46.56 164 GLU A O 1
ATOM 1275 N N . GLY A 1 165 ? -11.891 18.984 -9.479 1.00 51.41 165 GLY A N 1
ATOM 1276 C CA . GLY A 1 165 ? -11.566 17.610 -9.095 1.00 51.41 165 GLY A CA 1
ATOM 1277 C C . GLY A 1 165 ? -10.301 17.533 -8.244 1.00 51.41 165 GLY A C 1
ATOM 1278 O O . GLY A 1 165 ? -10.262 16.776 -7.274 1.00 51.41 165 GLY A O 1
ATOM 1279 N N . ASP A 1 166 ? -9.300 18.357 -8.559 1.00 60.75 166 ASP A N 1
ATOM 1280 C CA . ASP A 1 166 ? -8.076 18.466 -7.770 1.00 60.75 166 ASP A CA 1
ATOM 1281 C C . ASP A 1 166 ? -8.346 19.112 -6.402 1.00 60.75 166 ASP A C 1
ATOM 1283 O O . ASP A 1 166 ? -7.882 18.574 -5.402 1.00 60.75 166 ASP A O 1
ATOM 1287 N N . ILE A 1 167 ? -9.184 20.157 -6.316 1.00 57.25 167 ILE A N 1
ATOM 1288 C CA . ILE A 1 167 ? -9.582 20.782 -5.037 1.00 57.25 167 ILE A CA 1
ATOM 1289 C C . ILE A 1 167 ? -10.376 19.811 -4.155 1.00 57.25 167 ILE A C 1
ATOM 1291 O O . ILE A 1 167 ? -10.090 19.675 -2.966 1.00 57.25 167 ILE A O 1
ATOM 1295 N N . MET A 1 168 ? -11.387 19.127 -4.704 1.00 50.59 168 MET A N 1
ATOM 1296 C CA . MET A 1 168 ? -12.188 18.171 -3.928 1.00 50.59 168 MET A CA 1
ATOM 1297 C C . MET A 1 168 ? -11.320 17.021 -3.410 1.00 50.59 168 MET A C 1
ATOM 1299 O O . MET A 1 168 ? -11.433 16.616 -2.253 1.00 50.59 168 MET A O 1
ATOM 1303 N N . PHE A 1 169 ? -10.429 16.514 -4.259 1.00 59.34 169 PHE A N 1
ATOM 1304 C CA . PHE A 1 169 ? -9.479 15.484 -3.878 1.00 59.34 169 PHE A CA 1
ATOM 1305 C C . PHE A 1 169 ? -8.481 15.978 -2.824 1.00 59.34 169 PHE A C 1
ATOM 1307 O O . PHE A 1 169 ? -8.230 15.259 -1.863 1.00 59.34 169 PHE A O 1
ATOM 1314 N N . GLU A 1 170 ? -7.957 17.197 -2.955 1.00 61.91 170 GLU A N 1
ATOM 1315 C CA . GLU A 1 170 ? -7.057 17.816 -1.978 1.00 61.91 170 GLU A CA 1
ATOM 1316 C C . GLU A 1 170 ? -7.738 17.978 -0.613 1.00 61.91 170 GLU A C 1
ATOM 1318 O O . GLU A 1 170 ? -7.157 17.588 0.394 1.00 61.91 170 GLU A O 1
ATOM 1323 N N . LEU A 1 171 ? -9.001 18.419 -0.567 1.00 57.59 171 LEU A N 1
ATOM 1324 C CA . LEU A 1 171 ? -9.789 18.517 0.670 1.00 57.59 171 LEU A CA 1
ATOM 1325 C C . LEU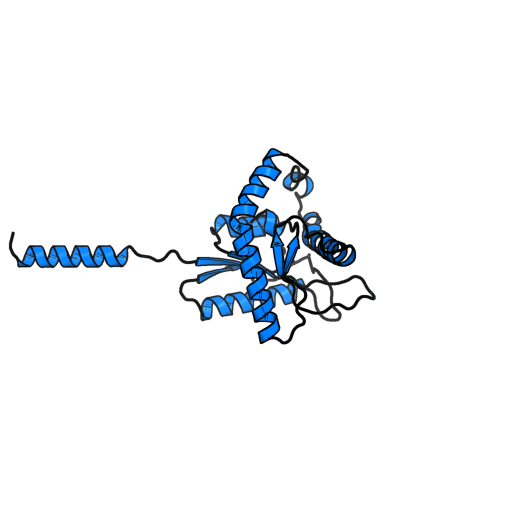 A 1 171 ? -10.035 17.149 1.334 1.00 57.59 171 LEU A C 1
ATOM 1327 O O . LEU A 1 171 ? -9.942 17.021 2.558 1.00 57.59 171 LEU A O 1
ATOM 1331 N N . ILE A 1 172 ? -10.359 16.117 0.544 1.00 61.19 172 ILE A N 1
ATOM 1332 C CA . ILE A 1 172 ? -10.553 14.745 1.047 1.00 61.19 172 ILE A CA 1
ATOM 1333 C C . ILE A 1 172 ? -9.227 14.167 1.551 1.00 61.19 172 ILE A C 1
ATOM 1335 O O . ILE A 1 172 ? -9.182 13.596 2.645 1.00 61.19 172 ILE A O 1
ATOM 1339 N N . ALA A 1 173 ? -8.156 14.336 0.774 1.00 64.81 173 ALA A N 1
ATOM 1340 C CA . ALA A 1 173 ? -6.814 13.913 1.134 1.00 64.81 173 ALA A CA 1
ATOM 1341 C C . ALA A 1 173 ? -6.382 14.588 2.438 1.00 64.81 173 ALA A C 1
ATOM 1343 O O . ALA A 1 173 ? -5.961 13.887 3.355 1.00 64.81 173 ALA A O 1
ATOM 1344 N N . ASP A 1 174 ? -6.574 15.903 2.574 1.00 68.56 174 ASP A N 1
ATOM 1345 C CA . ASP A 1 174 ? -6.216 16.668 3.770 1.00 68.56 174 ASP A CA 1
ATOM 1346 C C . ASP A 1 174 ? -6.885 16.134 5.038 1.00 68.56 174 ASP A C 1
ATOM 1348 O O . ASP A 1 174 ? -6.207 15.964 6.053 1.00 68.56 174 ASP A O 1
ATOM 1352 N N . LYS A 1 175 ? -8.171 15.760 4.980 1.00 71.56 175 LYS A N 1
ATOM 1353 C CA . LYS A 1 175 ? -8.894 15.228 6.149 1.00 71.56 175 LYS A CA 1
ATOM 1354 C C . LYS A 1 175 ? -8.229 13.988 6.758 1.00 71.56 175 LYS A C 1
ATOM 1356 O O . LYS A 1 175 ? -8.264 13.806 7.975 1.00 71.56 1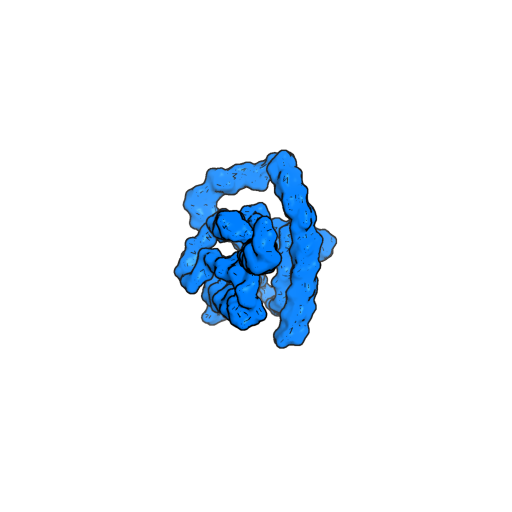75 LYS A O 1
ATOM 1361 N N . ASN A 1 176 ? -7.653 13.121 5.927 1.00 81.56 176 ASN A N 1
ATOM 1362 C CA . ASN A 1 176 ? -7.033 11.866 6.364 1.00 81.56 176 ASN A CA 1
ATOM 1363 C C . ASN A 1 176 ? -5.496 11.905 6.320 1.00 81.56 176 ASN A C 1
ATOM 1365 O O . ASN A 1 176 ? -4.845 10.942 6.747 1.00 81.56 176 ASN A O 1
ATOM 1369 N N . ARG A 1 177 ? -4.901 13.001 5.831 1.00 82.25 177 ARG A N 1
ATOM 1370 C CA . ARG A 1 177 ? -3.456 13.126 5.610 1.00 82.25 177 ARG A CA 1
ATOM 1371 C C . ARG A 1 177 ? -2.679 13.057 6.910 1.00 82.25 177 ARG A C 1
ATOM 1373 O O . ARG A 1 177 ? -1.733 12.280 6.993 1.00 82.25 177 ARG A O 1
ATOM 1380 N N . GLU A 1 178 ? -3.100 13.797 7.932 1.00 85.44 178 GLU A N 1
ATOM 1381 C CA . GLU A 1 178 ? -2.423 13.814 9.236 1.00 85.44 178 GLU A CA 1
ATOM 1382 C C . GLU A 1 178 ? -2.360 12.414 9.858 1.00 85.44 178 GLU A C 1
ATOM 1384 O O . GLU A 1 178 ? -1.279 11.939 10.202 1.00 85.44 178 GLU A O 1
ATOM 1389 N N . ARG A 1 179 ? -3.495 11.702 9.887 1.00 90.38 179 ARG A N 1
ATOM 1390 C CA . ARG A 1 179 ? -3.584 10.325 10.406 1.00 90.38 179 ARG A CA 1
ATOM 1391 C C . ARG A 1 179 ? -2.735 9.347 9.599 1.00 90.38 179 ARG A C 1
ATOM 1393 O O . ARG A 1 179 ? -2.087 8.473 10.168 1.00 90.38 179 ARG A O 1
ATOM 1400 N N . SER A 1 180 ? -2.716 9.501 8.275 1.00 91.75 180 SER A N 1
ATOM 1401 C CA . SER A 1 180 ? -1.895 8.666 7.394 1.00 91.75 180 SER A CA 1
ATOM 1402 C C . SER A 1 180 ? -0.404 8.889 7.655 1.00 91.75 180 SER A C 1
ATOM 1404 O O . SER A 1 180 ? 0.358 7.928 7.753 1.00 91.75 180 SER A O 1
ATOM 1406 N N . VAL A 1 181 ? 0.021 10.150 7.797 1.00 91.06 181 VAL A N 1
ATOM 1407 C CA . VAL A 1 181 ? 1.414 10.523 8.092 1.00 91.06 181 VAL A CA 1
ATOM 1408 C C . VAL A 1 181 ? 1.835 10.025 9.472 1.00 91.06 181 VAL A C 1
ATOM 1410 O O . VAL A 1 181 ? 2.935 9.490 9.615 1.00 91.06 181 VAL A O 1
ATOM 1413 N N . GLU A 1 182 ? 0.967 10.158 10.473 1.00 92.75 182 GLU A N 1
ATOM 1414 C CA . GLU A 1 182 ? 1.202 9.640 11.820 1.00 92.75 182 GLU A CA 1
ATOM 1415 C C . GLU A 1 182 ? 1.381 8.118 11.804 1.00 92.75 182 GLU A C 1
ATOM 1417 O O . GLU A 1 182 ? 2.424 7.619 12.233 1.00 92.75 182 GLU A O 1
ATOM 1422 N N . LEU A 1 183 ? 0.436 7.379 11.211 1.00 94.50 183 LEU A N 1
ATOM 1423 C CA . LEU A 1 183 ? 0.534 5.925 11.075 1.00 94.50 183 LEU A CA 1
ATOM 1424 C C . LEU A 1 183 ? 1.809 5.512 10.328 1.00 94.50 183 LEU A C 1
ATOM 1426 O O . LEU A 1 183 ? 2.504 4.590 10.746 1.00 94.50 183 LEU A O 1
ATOM 1430 N N . SER A 1 184 ? 2.154 6.218 9.251 1.00 93.69 184 SER A N 1
ATOM 1431 C CA . SER A 1 184 ? 3.367 5.976 8.465 1.00 93.69 184 SER A CA 1
ATOM 1432 C C . SER A 1 184 ? 4.646 6.127 9.301 1.00 93.69 184 SER A C 1
ATOM 1434 O O . SER A 1 184 ? 5.553 5.297 9.205 1.00 93.69 184 SER A O 1
ATOM 1436 N N . ARG A 1 185 ? 4.712 7.133 10.185 1.00 93.12 185 ARG A N 1
ATOM 1437 C CA . ARG A 1 185 ? 5.837 7.326 11.118 1.00 93.12 185 ARG A CA 1
ATOM 1438 C C . ARG A 1 185 ? 5.918 6.227 12.179 1.00 93.12 185 ARG A C 1
ATOM 1440 O O . ARG A 1 185 ? 7.018 5.745 12.470 1.00 93.12 185 ARG A O 1
ATOM 1447 N N . ILE A 1 186 ? 4.777 5.819 12.735 1.00 95.62 186 ILE A N 1
ATOM 1448 C CA . ILE A 1 186 ? 4.704 4.725 13.715 1.00 95.62 186 ILE A CA 1
ATOM 1449 C C . ILE A 1 186 ? 5.154 3.413 13.070 1.00 95.62 186 ILE A C 1
ATOM 1451 O O . ILE A 1 186 ? 6.037 2.743 13.603 1.00 95.62 186 ILE A O 1
ATOM 1455 N N . LEU A 1 187 ? 4.628 3.086 11.885 1.00 94.62 187 LEU A N 1
ATOM 1456 C CA . LEU A 1 187 ? 5.023 1.897 11.127 1.00 94.62 187 LEU A CA 1
ATOM 1457 C C . LEU A 1 187 ? 6.525 1.877 10.863 1.00 94.62 187 LEU A C 1
ATOM 1459 O O . LEU A 1 187 ? 7.162 0.851 11.079 1.00 94.62 187 LEU A O 1
ATOM 1463 N N . GLN A 1 188 ? 7.111 3.001 10.444 1.00 94.38 188 GLN A N 1
ATOM 1464 C CA . GLN A 1 188 ? 8.555 3.074 10.236 1.00 94.38 188 GLN A CA 1
ATOM 1465 C C . GLN A 1 188 ? 9.350 2.735 11.491 1.00 94.38 188 GLN A C 1
ATOM 1467 O O . GLN A 1 188 ? 10.308 1.962 11.440 1.00 94.38 188 GLN A O 1
ATOM 1472 N N . THR A 1 189 ? 8.934 3.300 12.619 1.00 95.38 189 THR A N 1
ATOM 1473 C CA . THR A 1 189 ? 9.611 3.110 13.898 1.00 95.38 189 THR A CA 1
ATOM 1474 C C . THR A 1 189 ? 9.501 1.659 14.356 1.00 95.38 189 THR A C 1
ATOM 1476 O O . THR A 1 189 ? 10.520 1.009 14.590 1.00 95.38 189 THR A O 1
ATOM 1479 N N . GLU A 1 190 ? 8.285 1.115 14.411 1.00 95.94 190 GLU A N 1
ATOM 1480 C CA . GLU A 1 190 ? 8.038 -0.223 14.951 1.00 95.94 190 GLU A CA 1
ATOM 1481 C C . GLU A 1 190 ? 8.554 -1.335 14.036 1.00 95.94 190 GLU A C 1
ATOM 1483 O O . GLU A 1 190 ? 9.174 -2.285 14.518 1.00 95.94 190 GLU A O 1
ATOM 1488 N N . VAL A 1 191 ? 8.388 -1.213 12.714 1.00 94.56 191 VAL A N 1
ATOM 1489 C CA . VAL A 1 191 ? 8.895 -2.222 11.772 1.00 94.56 191 VAL A CA 1
ATOM 1490 C C . VAL A 1 191 ? 10.418 -2.255 11.795 1.00 94.56 191 VAL A C 1
ATOM 1492 O O . VAL A 1 191 ? 10.999 -3.338 11.886 1.00 94.56 191 VAL A O 1
ATOM 1495 N N . CYS A 1 192 ? 11.092 -1.102 11.750 1.00 95.75 192 CYS A N 1
ATOM 1496 C CA . CYS A 1 192 ? 12.555 -1.071 11.792 1.00 95.75 192 CYS A CA 1
ATOM 1497 C C . CYS A 1 192 ? 13.086 -1.585 13.135 1.00 95.75 192 CYS A C 1
ATOM 1499 O O . CYS A 1 192 ? 14.032 -2.372 13.147 1.00 95.75 192 CYS A O 1
ATOM 1501 N N . ARG A 1 193 ? 12.434 -1.230 14.252 1.00 96.25 193 ARG A N 1
ATOM 1502 C CA . ARG A 1 193 ? 12.783 -1.735 15.587 1.00 96.25 193 ARG A CA 1
ATOM 1503 C C . ARG A 1 193 ? 12.639 -3.253 15.688 1.00 96.25 193 ARG A C 1
ATOM 1505 O O . ARG A 1 193 ? 13.539 -3.912 16.194 1.00 96.25 193 ARG A O 1
ATOM 1512 N N . ALA A 1 194 ? 11.531 -3.807 15.199 1.00 95.19 194 ALA A N 1
ATOM 1513 C CA . ALA A 1 194 ? 11.240 -5.236 15.306 1.00 95.19 194 ALA A CA 1
ATOM 1514 C C . ALA A 1 194 ? 12.079 -6.103 14.355 1.00 95.19 194 ALA A C 1
ATOM 1516 O O . ALA A 1 194 ? 12.357 -7.260 14.658 1.00 95.19 194 ALA A O 1
ATOM 1517 N N . THR A 1 195 ? 12.464 -5.568 13.193 1.00 93.75 195 THR A N 1
ATOM 1518 C CA . THR A 1 195 ? 13.121 -6.349 12.129 1.00 93.75 195 THR A CA 1
ATOM 1519 C C . THR A 1 195 ? 14.612 -6.062 11.969 1.00 93.75 195 THR A C 1
ATOM 1521 O O . THR A 1 195 ? 15.290 -6.790 11.246 1.00 93.75 195 THR A O 1
ATOM 1524 N N . GLY A 1 196 ? 15.125 -4.986 12.572 1.00 94.06 196 GLY A N 1
ATOM 1525 C CA . GLY A 1 196 ? 16.488 -4.499 12.346 1.00 94.06 196 GLY A CA 1
ATOM 1526 C C . GLY A 1 196 ? 16.721 -3.922 10.943 1.00 94.06 196 GLY A C 1
ATOM 1527 O O . GLY A 1 196 ? 17.866 -3.674 10.563 1.00 94.06 196 GLY A O 1
ATOM 1528 N N . ARG A 1 197 ? 15.665 -3.722 10.139 1.00 92.25 197 ARG A N 1
ATOM 1529 C CA . ARG A 1 197 ? 15.786 -3.110 8.809 1.00 92.25 197 ARG A CA 1
ATOM 1530 C C . ARG A 1 197 ? 16.185 -1.641 8.925 1.00 92.25 197 ARG A C 1
ATOM 1532 O O . ARG A 1 197 ? 15.787 -0.941 9.850 1.00 92.25 197 ARG A O 1
ATOM 1539 N N . VAL A 1 198 ? 16.922 -1.164 7.923 1.00 93.12 198 VAL A N 1
ATOM 1540 C CA . VAL A 1 198 ? 17.236 0.261 7.782 1.00 93.12 198 VAL A CA 1
ATOM 1541 C C . VAL A 1 198 ? 15.949 1.059 7.578 1.00 93.12 198 VAL A C 1
ATOM 1543 O O . VAL A 1 198 ? 15.136 0.720 6.713 1.00 93.12 198 VAL A O 1
ATOM 1546 N N . ASN A 1 199 ? 15.793 2.128 8.356 1.00 91.75 199 ASN A N 1
ATOM 1547 C CA . ASN A 1 199 ? 14.698 3.076 8.199 1.00 91.75 199 ASN A CA 1
ATOM 1548 C C . ASN A 1 199 ? 14.931 3.919 6.942 1.00 91.75 199 ASN A C 1
ATOM 1550 O O . ASN A 1 199 ? 15.830 4.756 6.896 1.00 91.75 199 ASN A O 1
ATOM 1554 N N . GLY A 1 200 ? 14.129 3.662 5.911 1.00 87.44 200 GLY A N 1
ATOM 1555 C CA . GLY A 1 200 ? 14.184 4.355 4.628 1.00 87.44 200 GLY A CA 1
ATOM 1556 C C . GLY A 1 200 ? 13.309 5.608 4.555 1.00 87.44 200 GLY A C 1
ATOM 1557 O O . GLY A 1 200 ? 13.237 6.203 3.481 1.00 87.44 200 GLY A O 1
ATOM 1558 N N . GLY A 1 201 ? 12.646 6.000 5.647 1.00 88.94 201 GLY A N 1
ATOM 1559 C CA . GLY A 1 201 ? 11.827 7.209 5.760 1.00 88.94 201 GLY A CA 1
ATOM 1560 C C . GLY A 1 201 ? 10.334 7.017 5.466 1.00 88.94 201 GLY A C 1
ATOM 1561 O O . GLY A 1 201 ? 9.928 6.133 4.706 1.00 88.94 201 GLY A O 1
ATOM 1562 N N . ALA A 1 202 ? 9.514 7.851 6.102 1.00 88.81 202 ALA A N 1
ATOM 1563 C CA . ALA A 1 202 ? 8.103 8.020 5.773 1.00 88.81 202 ALA A CA 1
ATOM 1564 C C . ALA A 1 202 ? 7.988 9.124 4.717 1.00 88.81 202 ALA A C 1
ATOM 1566 O O . ALA A 1 202 ? 8.442 10.241 4.955 1.00 88.81 202 ALA A O 1
ATOM 1567 N N . HIS A 1 203 ? 7.402 8.805 3.567 1.00 86.75 203 HIS A N 1
ATOM 1568 C CA . HIS A 1 203 ? 7.334 9.692 2.407 1.00 86.75 203 HIS A CA 1
ATOM 1569 C C . HIS A 1 203 ? 5.888 10.023 2.051 1.00 86.75 203 HIS A C 1
ATOM 1571 O O . HIS A 1 203 ? 4.951 9.294 2.393 1.00 86.75 203 HIS A O 1
ATOM 1577 N N . GLN A 1 204 ? 5.709 11.104 1.301 1.00 83.50 204 GLN A N 1
ATOM 1578 C CA . GLN A 1 204 ? 4.450 11.412 0.628 1.00 83.50 204 GLN A CA 1
ATOM 1579 C C . GLN A 1 204 ? 4.646 11.318 -0.880 1.00 83.50 204 GLN A C 1
ATOM 1581 O O . GLN A 1 204 ? 5.725 11.653 -1.370 1.00 83.50 204 GLN A O 1
ATOM 1586 N N . ASN A 1 205 ? 3.648 10.833 -1.617 1.00 77.44 205 ASN A N 1
ATOM 1587 C CA . ASN A 1 205 ? 3.733 10.703 -3.068 1.00 77.44 205 ASN A CA 1
ATOM 1588 C C . ASN A 1 205 ? 2.356 10.619 -3.746 1.00 77.44 205 ASN A C 1
ATOM 1590 O O . ASN A 1 205 ? 1.354 10.301 -3.103 1.00 77.44 205 ASN A O 1
ATOM 1594 N N . ASN A 1 206 ? 2.316 10.847 -5.061 1.00 76.31 206 ASN A N 1
ATOM 1595 C CA . ASN A 1 206 ? 1.098 10.747 -5.865 1.00 76.31 206 ASN A CA 1
ATOM 1596 C C . ASN A 1 206 ? 0.920 9.325 -6.430 1.00 76.31 206 ASN A C 1
ATOM 1598 O O . ASN A 1 206 ? 1.181 9.052 -7.606 1.00 76.31 206 ASN A O 1
ATOM 1602 N N . LEU A 1 207 ? 0.527 8.399 -5.555 1.00 80.88 207 LEU A N 1
ATOM 1603 C CA . LEU A 1 207 ? 0.238 7.008 -5.907 1.00 80.88 207 LEU A CA 1
ATOM 1604 C C . LEU A 1 207 ? -1.240 6.867 -6.273 1.00 80.88 207 LEU A C 1
ATOM 1606 O O . LEU A 1 207 ? -2.109 7.155 -5.451 1.00 80.88 207 LEU A O 1
ATOM 1610 N N . ALA A 1 208 ? -1.529 6.389 -7.486 1.00 77.81 208 ALA A N 1
ATOM 1611 C CA . ALA A 1 208 ? -2.894 6.282 -7.999 1.00 77.81 208 ALA A CA 1
ATOM 1612 C C . ALA A 1 208 ? -3.776 5.397 -7.107 1.00 77.81 208 ALA A C 1
ATOM 1614 O O . ALA A 1 208 ? -4.934 5.726 -6.874 1.00 77.81 208 ALA A O 1
ATOM 1615 N N . VAL A 1 209 ? -3.213 4.324 -6.541 1.00 81.88 209 VAL A N 1
ATOM 1616 C CA . VAL A 1 209 ? -3.943 3.431 -5.631 1.00 81.88 209 VAL A CA 1
ATOM 1617 C C . VAL A 1 209 ? -4.409 4.141 -4.356 1.00 81.88 209 VAL A C 1
ATOM 1619 O O . VAL A 1 209 ? -5.516 3.883 -3.912 1.00 81.88 209 VAL A O 1
ATOM 1622 N N . LEU A 1 210 ? -3.618 5.073 -3.809 1.00 83.38 210 LEU A N 1
ATOM 1623 C CA . LEU A 1 210 ? -3.988 5.849 -2.616 1.00 83.38 210 LEU A CA 1
ATOM 1624 C C . LEU A 1 210 ? -4.889 7.044 -2.951 1.00 83.38 210 LEU A C 1
ATOM 1626 O O . LEU A 1 210 ? -5.572 7.565 -2.080 1.00 83.38 210 LEU A O 1
ATOM 1630 N N . ARG A 1 211 ? -4.859 7.515 -4.204 1.00 78.94 211 ARG A N 1
ATOM 1631 C CA . ARG A 1 211 ? -5.704 8.615 -4.692 1.00 78.94 211 ARG A CA 1
ATOM 1632 C C . ARG A 1 211 ? -7.148 8.183 -4.942 1.00 78.94 211 ARG A C 1
ATOM 1634 O O . ARG A 1 211 ? -8.048 9.012 -4.918 1.00 78.94 211 ARG A O 1
ATOM 1641 N N . LEU A 1 212 ? -7.372 6.910 -5.235 1.00 77.12 212 LEU A N 1
ATOM 1642 C CA . LEU A 1 212 ? -8.697 6.408 -5.595 1.00 77.12 212 LEU A CA 1
ATOM 1643 C C . LEU A 1 212 ? -9.469 5.835 -4.388 1.00 77.12 212 LEU A C 1
ATOM 1645 O O . LEU A 1 212 ? -10.684 5.658 -4.483 1.00 77.12 212 LEU A O 1
ATOM 1649 N N . THR A 1 213 ? -8.772 5.528 -3.288 1.00 71.38 213 THR A N 1
ATOM 1650 C CA . THR A 1 213 ? -9.306 4.976 -2.024 1.00 71.38 213 THR A CA 1
ATOM 1651 C C . THR A 1 213 ? -9.764 6.062 -1.067 1.00 71.38 213 THR A C 1
ATOM 1653 O O . THR A 1 213 ? -10.790 5.850 -0.396 1.00 71.38 213 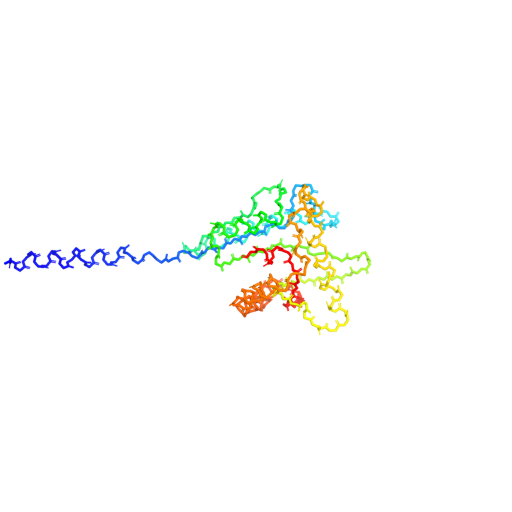THR A O 1
#

Sequence (213 aa):
MSRRSLLTLGFLLLCSLTLCAASRQFTVVIDAGHGGNDCGAKGLISYEKNLTLRYALALGSAIEKNFDDVRVVYTRRTDVFIPLHERADIANRNKADLFLSVHINALAGGRISHGFQSYTLGTGERTGSKGLQENLEVAKRENSVIFLEKDYKTRYKGLENSAEGDIMFELIADKNRERSVELSRILQTEVCRATGRVNGGAHQNNLAVLRLT

Nearest PDB structures (foldseek):
  4rn7-assembly1_A  TM=9.064E-01  e=1.331E-09  Clostridioides difficile 630
  3ne8-assembly1_A-2  TM=8.496E-01  e=6.656E-10  Bartonella henselae
  4bin-assembly1_A  TM=7.037E-01  e=8.564E-10  Escherichia coli K-12
  8c0j-assembly1_A  TM=8.120E-01  e=1.325E-07  Citrobacter rodentium
  8c0j-assembly2_C  TM=7.957E-01  e=2.488E-07  Citrobacter rodentium